Protein AF-A0A9W4UGN8-F1 (afdb_monomer_lite)

Structure (mmCIF, N/CA/C/O backbone):
data_AF-A0A9W4UGN8-F1
#
_entry.id   AF-A0A9W4UGN8-F1
#
loop_
_atom_site.group_PDB
_atom_site.id
_atom_site.type_symbol
_atom_site.label_atom_id
_atom_site.label_alt_id
_atom_site.label_comp_id
_atom_site.label_asym_id
_atom_site.label_entity_id
_atom_site.label_seq_id
_atom_site.pdbx_PDB_ins_code
_atom_site.Cartn_x
_atom_site.Cartn_y
_atom_site.Cartn_z
_atom_site.occupancy
_atom_site.B_iso_or_equiv
_atom_site.auth_seq_id
_atom_site.auth_comp_id
_atom_site.auth_asym_id
_atom_site.auth_atom_id
_atom_site.pdbx_PDB_model_num
ATOM 1 N N . MET A 1 1 ? -60.205 31.790 -4.596 1.00 45.88 1 MET A N 1
ATOM 2 C CA . MET A 1 1 ? -58.879 31.518 -4.004 1.00 45.88 1 MET A CA 1
ATOM 3 C C . MET A 1 1 ? -58.051 30.904 -5.106 1.00 45.88 1 MET A C 1
ATOM 5 O O . MET A 1 1 ? -58.059 29.696 -5.272 1.00 45.88 1 MET A O 1
ATOM 9 N N . GLU A 1 2 ? -57.447 31.766 -5.913 1.00 34.50 2 GLU A N 1
ATOM 10 C CA . GLU A 1 2 ? -56.630 31.408 -7.069 1.00 34.50 2 GLU A CA 1
ATOM 11 C C . GLU A 1 2 ? -55.414 32.345 -7.077 1.00 34.50 2 GLU A C 1
ATOM 13 O O . GLU A 1 2 ? -55.467 33.449 -6.531 1.00 34.50 2 GLU A O 1
ATOM 18 N N . GLN A 1 3 ? -54.303 31.799 -7.557 1.00 42.41 3 GLN A N 1
ATOM 19 C CA . GLN A 1 3 ? -52.906 32.166 -7.310 1.00 42.41 3 GLN A CA 1
ATOM 20 C C . GLN A 1 3 ? -52.480 33.531 -7.880 1.00 42.41 3 GLN A C 1
ATOM 22 O O . GLN A 1 3 ? -53.076 34.004 -8.844 1.00 42.41 3 GLN A O 1
ATOM 27 N N . PRO A 1 4 ? -51.347 34.088 -7.412 1.00 47.28 4 PRO A N 1
ATOM 28 C CA . PRO A 1 4 ? -50.472 34.886 -8.255 1.00 47.28 4 PRO A CA 1
ATOM 29 C C . PRO A 1 4 ? -49.238 34.079 -8.695 1.00 47.28 4 PRO A C 1
ATOM 31 O O . PRO A 1 4 ? -48.481 33.555 -7.874 1.00 47.28 4 PRO A O 1
ATOM 34 N N . GLU A 1 5 ? -49.060 34.006 -10.013 1.00 39.97 5 GLU A N 1
ATOM 35 C CA . GLU A 1 5 ? -47.890 33.478 -10.715 1.00 39.97 5 GLU A CA 1
ATOM 36 C C . GLU A 1 5 ? -46.662 34.371 -10.483 1.00 39.97 5 GLU A C 1
ATOM 38 O O . GLU A 1 5 ? -46.717 35.595 -10.626 1.00 39.97 5 GLU A O 1
ATOM 43 N N . ALA A 1 6 ? -45.534 33.750 -10.135 1.00 42.81 6 ALA A N 1
ATOM 44 C CA . ALA A 1 6 ? -44.239 34.409 -10.022 1.00 42.81 6 ALA A CA 1
ATOM 45 C C . ALA A 1 6 ? -43.468 34.303 -11.348 1.00 42.81 6 ALA A C 1
ATOM 47 O O . ALA A 1 6 ? -43.321 33.223 -11.920 1.00 42.81 6 ALA A O 1
ATOM 48 N N . GLN A 1 7 ? -42.972 35.449 -11.808 1.00 38.88 7 GLN A N 1
ATOM 49 C CA . GLN A 1 7 ? -42.217 35.652 -13.042 1.00 38.88 7 GLN A CA 1
ATOM 50 C C . GLN A 1 7 ? -40.822 34.998 -12.994 1.00 38.88 7 GLN A C 1
ATOM 52 O O . GLN A 1 7 ? -40.091 35.130 -12.012 1.00 38.88 7 GLN A O 1
ATOM 57 N N . LEU A 1 8 ? -40.437 34.343 -14.094 1.00 41.03 8 LEU A N 1
ATOM 58 C CA . LEU A 1 8 ? -39.072 33.890 -14.391 1.00 41.03 8 LEU A CA 1
ATOM 59 C C . LEU A 1 8 ? -38.248 35.038 -15.006 1.00 41.03 8 LEU A C 1
ATOM 61 O O . LEU A 1 8 ? -38.752 35.698 -15.916 1.00 41.03 8 LEU A O 1
ATOM 65 N N . PRO A 1 9 ? -36.974 35.239 -14.620 1.00 43.56 9 PRO A N 1
ATOM 66 C CA . PRO A 1 9 ? -36.064 36.086 -15.376 1.00 43.56 9 PRO A CA 1
ATOM 67 C C . PRO A 1 9 ? -35.354 35.288 -16.480 1.00 43.56 9 PRO A C 1
ATOM 69 O O . PRO A 1 9 ? -34.662 34.299 -16.232 1.00 43.56 9 PRO A O 1
ATOM 72 N N . THR A 1 10 ? -35.520 35.759 -17.712 1.00 39.31 10 THR A N 1
ATOM 73 C CA . THR A 1 10 ? -34.741 35.401 -18.901 1.00 39.31 10 THR A CA 1
ATOM 74 C C . THR A 1 10 ? -33.331 35.983 -18.801 1.00 39.31 10 THR A C 1
ATOM 76 O O . THR A 1 10 ? -33.179 37.196 -18.666 1.00 39.31 10 THR A O 1
ATOM 79 N N . HIS A 1 11 ? -32.305 35.135 -18.894 1.00 38.84 11 HIS A N 1
ATOM 80 C CA . HIS A 1 11 ? -30.919 35.567 -19.070 1.00 38.84 11 HIS A CA 1
ATOM 81 C C . HIS A 1 11 ? -30.473 35.344 -20.518 1.00 38.84 11 HIS A C 1
ATOM 83 O O . HIS A 1 11 ? -30.402 34.212 -20.997 1.00 38.84 11 HIS A O 1
ATOM 89 N N . ASP A 1 12 ? -30.170 36.459 -21.179 1.00 33.44 12 ASP A N 1
ATOM 90 C CA . ASP A 1 12 ? -29.535 36.562 -22.487 1.00 33.44 12 ASP A CA 1
ATOM 91 C C . ASP A 1 12 ? -28.118 35.965 -22.477 1.00 33.44 12 ASP A C 1
ATOM 93 O O . ASP A 1 12 ? -27.282 36.319 -21.643 1.00 33.44 12 ASP A O 1
ATOM 97 N N . ASN A 1 13 ? -27.827 35.096 -23.447 1.00 36.47 13 ASN A N 1
ATOM 98 C CA . ASN A 1 13 ? -26.468 34.661 -23.767 1.00 36.47 13 ASN A CA 1
ATOM 99 C C . ASN A 1 13 ? -25.896 35.537 -24.897 1.00 36.47 13 ASN A C 1
ATOM 101 O O . ASN A 1 13 ? -26.502 35.590 -25.970 1.00 36.47 13 ASN A O 1
ATOM 105 N N . PRO A 1 14 ? -24.716 36.162 -24.735 1.00 40.62 14 PRO A N 1
ATOM 106 C CA . PRO A 1 14 ? -23.997 36.753 -25.856 1.00 40.62 14 PRO A CA 1
ATOM 107 C C . PRO A 1 14 ? -23.211 35.681 -26.642 1.00 40.62 14 PRO A C 1
ATOM 109 O O . PRO A 1 14 ? -22.754 34.692 -26.059 1.00 40.62 14 PRO A O 1
ATOM 112 N N . PRO A 1 15 ? -22.993 35.867 -27.958 1.00 41.03 15 PRO A N 1
ATOM 113 C CA . PRO A 1 15 ? -22.214 34.938 -28.764 1.00 41.03 15 PRO A CA 1
ATOM 114 C C . PRO A 1 15 ? -20.713 35.171 -28.548 1.00 41.03 15 PRO A C 1
ATOM 116 O O . PRO A 1 15 ? -20.175 36.228 -28.877 1.00 41.03 15 PRO A O 1
ATOM 119 N N . TYR A 1 16 ? -20.010 34.163 -28.027 1.00 33.97 16 TYR A N 1
ATOM 120 C CA . TYR A 1 16 ? -18.549 34.134 -28.046 1.00 33.97 16 TYR A CA 1
ATOM 121 C C . TYR A 1 16 ? -18.062 33.570 -29.383 1.00 33.97 16 TYR A C 1
ATOM 123 O O . TYR A 1 16 ? -17.977 32.360 -29.586 1.00 33.97 16 TYR A O 1
ATOM 131 N N . SER A 1 17 ? -17.691 34.474 -30.284 1.00 42.25 17 SER A N 1
ATOM 132 C CA . SER A 1 17 ? -16.789 34.183 -31.393 1.00 42.25 17 SER A CA 1
ATOM 133 C C . SER A 1 17 ? -15.394 33.882 -30.833 1.00 42.25 17 SER A C 1
ATOM 135 O O . SER A 1 17 ? -14.786 34.736 -30.186 1.00 42.25 17 SER A O 1
ATOM 137 N N . ARG A 1 18 ? -14.856 32.684 -31.088 1.00 36.06 18 ARG A N 1
ATOM 138 C CA . ARG A 1 18 ? -13.419 32.409 -30.951 1.00 36.06 18 ARG A CA 1
ATOM 139 C C . ARG A 1 18 ? -12.867 31.821 -32.237 1.00 36.06 18 ARG A C 1
ATOM 141 O O . ARG A 1 18 ? -13.062 30.653 -32.556 1.00 36.06 18 ARG A O 1
ATOM 148 N N . SER A 1 19 ? -12.138 32.681 -32.930 1.00 33.88 19 SER A N 1
ATOM 149 C CA . SER A 1 19 ? -11.143 32.368 -33.940 1.00 33.88 19 SER A CA 1
ATOM 150 C C . SER A 1 19 ? -10.095 31.423 -33.345 1.00 33.88 19 SER A C 1
ATOM 152 O O . SER A 1 19 ? -9.394 31.785 -32.400 1.00 33.88 19 SER A O 1
ATOM 154 N N . ALA A 1 20 ? -9.990 30.213 -33.886 1.00 36.19 20 ALA A N 1
ATOM 155 C CA . ALA A 1 20 ? -8.872 29.318 -33.627 1.00 36.19 20 ALA A CA 1
ATOM 156 C C . ALA A 1 20 ? -7.739 29.670 -34.602 1.00 36.19 20 ALA A C 1
ATOM 158 O O . ALA A 1 20 ? -7.779 29.296 -35.772 1.00 36.19 20 ALA A O 1
ATOM 159 N N . GLN A 1 21 ? -6.744 30.416 -34.122 1.00 37.38 21 GLN A N 1
ATOM 160 C CA . GLN A 1 21 ? -5.444 30.541 -34.776 1.00 37.38 21 GLN A CA 1
ATOM 161 C C . GLN A 1 21 ? -4.396 29.748 -33.984 1.00 37.38 21 GLN A C 1
ATOM 163 O O . GLN A 1 21 ? -4.195 29.962 -32.794 1.00 37.38 21 GLN A O 1
ATOM 168 N N . GLN A 1 22 ? -3.822 28.790 -34.710 1.00 39.53 22 GLN A N 1
ATOM 169 C CA . GLN A 1 22 ? -2.511 28.138 -34.629 1.00 39.53 22 GLN A CA 1
ATOM 170 C C . GLN A 1 22 ? -1.540 28.466 -33.469 1.00 39.53 22 GLN A C 1
ATOM 172 O O . GLN A 1 22 ? -1.075 29.590 -33.327 1.00 39.53 22 GLN A O 1
ATOM 177 N N . GLU A 1 23 ? -1.117 27.364 -32.825 1.00 46.22 23 GLU A N 1
ATOM 178 C CA . GLU A 1 23 ? 0.210 27.035 -32.253 1.00 46.22 23 GLU A CA 1
ATOM 179 C C . GLU A 1 23 ? 0.741 27.747 -30.981 1.00 46.22 23 GLU A C 1
ATOM 181 O O . GLU A 1 23 ? 0.544 28.940 -30.771 1.00 46.22 23 GLU A O 1
ATOM 186 N N . PRO A 1 24 ? 1.432 26.986 -30.093 1.00 45.03 24 PRO A N 1
ATOM 187 C CA . PRO A 1 24 ? 2.880 26.797 -30.263 1.00 45.03 24 PRO A CA 1
ATOM 188 C C . PRO A 1 24 ? 3.361 25.341 -30.076 1.00 45.03 24 PRO A C 1
ATOM 190 O O . PRO A 1 24 ? 3.450 24.833 -28.956 1.00 45.03 24 PRO A O 1
ATOM 193 N N . SER A 1 25 ? 3.794 24.710 -31.175 1.00 53.66 25 SER A N 1
ATOM 194 C CA . SER A 1 25 ? 4.497 23.410 -31.213 1.00 53.66 25 SER A CA 1
ATOM 195 C C . SER A 1 25 ? 5.842 23.417 -30.448 1.00 53.66 25 SER A C 1
ATOM 197 O O . SER A 1 25 ? 6.269 22.416 -29.864 1.00 53.66 25 SER A O 1
ATOM 199 N N . PHE A 1 26 ? 6.483 24.584 -30.323 1.00 46.16 26 PHE A N 1
ATOM 200 C CA . PHE A 1 26 ? 7.804 24.727 -29.692 1.00 46.16 26 PHE A CA 1
ATOM 201 C C . PHE A 1 26 ? 7.823 24.523 -28.168 1.00 46.16 26 PHE A C 1
ATOM 203 O O . PHE A 1 26 ? 8.815 24.035 -27.620 1.00 46.16 26 PHE A O 1
ATOM 210 N N . ALA A 1 27 ? 6.739 24.862 -27.464 1.00 50.00 27 ALA A N 1
ATOM 211 C CA . ALA A 1 27 ? 6.673 24.687 -26.011 1.00 50.00 27 ALA A CA 1
ATOM 212 C C . ALA A 1 27 ? 6.558 23.205 -25.615 1.00 50.00 27 ALA A C 1
ATOM 214 O O . ALA A 1 27 ? 7.037 22.811 -24.552 1.00 50.00 27 ALA A O 1
ATOM 215 N N . VAL A 1 28 ? 5.963 22.383 -26.483 1.00 49.75 28 VAL A N 1
ATOM 216 C CA . VAL A 1 28 ? 5.828 20.936 -26.278 1.00 49.75 28 VAL A CA 1
ATOM 217 C C . VAL A 1 28 ? 7.164 20.238 -26.546 1.00 49.75 28 VAL A C 1
ATOM 219 O O . VAL A 1 28 ? 7.625 19.471 -25.704 1.00 49.75 28 VAL A O 1
ATOM 222 N N . GLN A 1 29 ? 7.858 20.574 -27.640 1.00 47.97 29 GLN A N 1
ATOM 223 C CA . GLN A 1 29 ? 9.160 19.973 -27.972 1.00 47.97 29 GLN A CA 1
ATOM 224 C C . GLN A 1 29 ? 10.265 20.308 -26.957 1.00 47.97 29 GLN A C 1
ATOM 226 O O . GLN A 1 29 ? 11.019 19.426 -26.551 1.00 47.97 29 GLN A O 1
ATOM 231 N N . SER A 1 30 ? 10.324 21.556 -26.477 1.00 51.25 30 SER A N 1
ATOM 232 C CA . SER A 1 30 ? 11.289 21.972 -25.445 1.00 51.25 30 SER A CA 1
ATOM 233 C C . SER A 1 30 ? 11.061 21.274 -24.091 1.00 51.25 30 SER A C 1
ATOM 235 O O . SER A 1 30 ? 11.984 21.103 -23.298 1.00 51.25 30 SER A O 1
ATOM 237 N N . ARG A 1 31 ? 9.830 20.823 -23.817 1.00 52.97 31 ARG A N 1
ATOM 238 C CA . ARG A 1 31 ? 9.488 20.103 -22.580 1.00 52.97 31 ARG A CA 1
ATOM 239 C C . ARG A 1 31 ? 9.703 18.595 -22.695 1.00 52.97 31 ARG A C 1
ATOM 241 O O . ARG A 1 31 ? 10.103 17.982 -21.709 1.00 52.97 31 ARG A O 1
ATOM 248 N N . LEU A 1 32 ? 9.505 18.009 -23.877 1.00 46.06 32 LEU A N 1
ATOM 249 C CA . LEU A 1 32 ? 9.815 16.597 -24.131 1.00 46.06 32 LEU A CA 1
ATOM 250 C C . LEU A 1 32 ? 11.318 16.305 -23.971 1.00 46.06 32 LEU A C 1
ATOM 252 O O . LEU A 1 32 ? 11.675 15.325 -23.322 1.00 46.06 32 LEU A O 1
ATOM 256 N N . SER A 1 33 ? 12.199 17.208 -24.415 1.00 51.97 33 SER A N 1
ATOM 257 C CA . SER A 1 33 ? 13.652 17.062 -24.220 1.00 51.97 33 SER A CA 1
ATOM 258 C C . SER A 1 33 ? 14.086 17.154 -22.745 1.00 51.97 33 SER A C 1
ATOM 260 O O . SER A 1 33 ? 15.030 16.483 -22.323 1.00 51.97 33 SER A O 1
ATOM 262 N N . GLN A 1 34 ? 13.368 17.919 -21.913 1.00 55.16 34 GLN A N 1
ATOM 263 C CA . GLN A 1 34 ? 13.588 17.937 -20.459 1.00 55.16 34 GLN A CA 1
ATOM 264 C C . GLN A 1 34 ? 13.154 16.625 -19.787 1.00 55.16 34 GLN A C 1
ATOM 266 O O . GLN A 1 34 ? 13.779 16.200 -18.813 1.00 55.16 34 GLN A O 1
ATOM 271 N N . ILE A 1 35 ? 12.106 15.970 -20.298 1.00 50.41 35 ILE A N 1
ATOM 272 C CA . ILE A 1 35 ? 11.642 14.665 -19.805 1.00 50.41 35 ILE A CA 1
ATOM 273 C C . ILE A 1 35 ? 12.660 13.573 -20.156 1.00 50.41 35 ILE A C 1
ATOM 275 O O . ILE A 1 35 ? 13.050 12.821 -19.262 1.00 50.41 35 ILE A O 1
ATOM 279 N N . GLU A 1 36 ? 13.175 13.548 -21.388 1.00 51.66 36 GLU A N 1
ATOM 280 C CA . GLU A 1 36 ? 14.238 12.618 -21.806 1.00 51.66 36 GLU A CA 1
ATOM 281 C C . GLU A 1 36 ? 15.516 12.791 -20.970 1.00 51.66 36 GLU A C 1
ATOM 283 O O . GLU A 1 36 ? 16.113 11.813 -20.518 1.00 51.66 36 GLU A O 1
ATOM 288 N N . HIS A 1 37 ? 15.913 14.032 -20.663 1.00 57.59 37 HIS A N 1
ATOM 289 C CA . HIS A 1 37 ? 17.061 14.293 -19.790 1.00 57.59 37 HIS A CA 1
ATOM 290 C C . HIS A 1 37 ? 16.850 13.738 -18.367 1.00 57.59 37 HIS A C 1
ATOM 292 O O . HIS A 1 37 ? 17.773 13.204 -17.750 1.00 57.59 37 HIS A O 1
ATOM 298 N N . LEU A 1 38 ? 15.637 13.826 -17.815 1.00 45.19 38 LEU A N 1
ATOM 299 C CA . LEU A 1 38 ? 15.325 13.270 -16.494 1.00 45.19 38 LEU A CA 1
ATOM 300 C C . LEU A 1 38 ? 15.230 11.740 -16.501 1.00 45.19 38 LEU A C 1
ATOM 302 O O . LEU A 1 38 ? 15.683 11.111 -15.546 1.00 45.19 38 LEU A O 1
ATOM 306 N N . GLN A 1 39 ? 14.708 11.143 -17.574 1.00 48.31 39 GLN A N 1
ATOM 307 C CA . GLN A 1 39 ? 14.716 9.693 -17.775 1.00 48.31 39 GLN A CA 1
ATOM 308 C C . GLN A 1 39 ? 16.151 9.162 -17.874 1.00 48.31 39 GLN A C 1
ATOM 310 O O . GLN A 1 39 ? 16.500 8.214 -17.175 1.00 48.31 39 GLN A O 1
ATOM 315 N N . ASN A 1 40 ? 17.030 9.847 -18.609 1.00 49.00 40 ASN A N 1
ATOM 316 C CA . ASN A 1 40 ? 18.450 9.501 -18.677 1.00 49.00 40 ASN A CA 1
ATOM 317 C C . ASN A 1 40 ? 19.153 9.613 -17.313 1.00 49.00 40 ASN A C 1
ATOM 319 O O . ASN A 1 40 ? 20.005 8.789 -16.997 1.00 49.00 40 ASN A O 1
ATOM 323 N N . ASN A 1 41 ? 18.760 10.556 -16.450 1.00 50.41 41 ASN A N 1
ATOM 324 C CA . ASN A 1 41 ? 19.278 10.644 -15.075 1.00 50.41 41 ASN A CA 1
ATOM 325 C C . ASN A 1 41 ? 18.737 9.556 -14.129 1.00 50.41 41 ASN A C 1
ATOM 327 O O . ASN A 1 41 ? 19.356 9.252 -13.103 1.00 50.41 41 ASN A O 1
ATOM 331 N N . LEU A 1 42 ? 17.577 8.974 -14.438 1.00 43.69 42 LEU A N 1
ATOM 332 C CA . LEU A 1 42 ? 17.057 7.810 -13.721 1.00 43.69 42 LEU A CA 1
ATOM 333 C C . LEU A 1 42 ? 17.767 6.524 -14.170 1.00 43.69 42 LEU A C 1
ATOM 335 O O . LEU A 1 42 ? 18.027 5.673 -13.321 1.00 43.69 42 LEU A O 1
ATOM 339 N N . SER A 1 43 ? 18.142 6.432 -15.449 1.00 40.66 43 SER A N 1
ATOM 340 C CA . SER A 1 43 ? 18.773 5.251 -16.056 1.00 40.66 43 SER A CA 1
ATOM 341 C C . SER A 1 43 ? 20.309 5.210 -15.944 1.00 40.66 43 SER A C 1
ATOM 343 O O . SER A 1 43 ? 20.872 4.124 -15.855 1.00 40.66 43 SER A O 1
ATOM 345 N N . ASN A 1 44 ? 21.011 6.351 -15.884 1.00 39.22 44 ASN A N 1
ATOM 346 C CA . ASN A 1 44 ? 22.487 6.417 -15.932 1.00 39.22 44 ASN A CA 1
ATOM 347 C C . ASN A 1 44 ? 23.198 6.399 -14.565 1.00 39.22 44 ASN A C 1
ATOM 349 O O . ASN A 1 44 ? 24.264 6.993 -14.405 1.00 39.22 44 ASN A O 1
ATOM 353 N N . VAL A 1 45 ? 22.663 5.700 -13.562 1.00 42.06 45 VAL A N 1
ATOM 354 C CA . VAL A 1 45 ? 23.392 5.474 -12.300 1.00 42.06 45 VAL A CA 1
ATOM 355 C C . VAL A 1 45 ? 23.789 4.006 -12.203 1.00 42.06 45 VAL A C 1
ATOM 357 O O . VAL A 1 45 ? 23.119 3.216 -11.545 1.00 42.06 45 VAL A O 1
ATOM 360 N N . THR A 1 46 ? 24.901 3.645 -12.850 1.00 37.81 46 THR A N 1
ATOM 361 C CA . THR A 1 46 ? 25.524 2.321 -12.705 1.00 37.81 46 THR A CA 1
ATOM 362 C C . THR A 1 46 ? 27.025 2.423 -12.435 1.00 37.81 46 THR A C 1
ATOM 364 O O . THR A 1 46 ? 27.757 3.073 -13.173 1.00 37.81 46 THR A O 1
ATOM 367 N N . LEU A 1 47 ? 27.427 1.683 -11.393 1.00 35.53 47 LEU A N 1
ATOM 368 C CA . LEU A 1 47 ? 28.733 1.061 -11.131 1.00 35.53 47 LEU A CA 1
ATOM 369 C C . LEU A 1 47 ? 29.917 1.979 -10.791 1.00 35.53 47 LEU A C 1
ATOM 371 O O . LEU A 1 47 ? 30.823 2.211 -11.585 1.00 35.53 47 LEU A O 1
ATOM 375 N N . GLY A 1 48 ? 29.975 2.372 -9.515 1.00 31.22 48 GLY A N 1
ATOM 376 C CA . GLY A 1 48 ? 31.256 2.601 -8.851 1.00 31.22 48 GLY A CA 1
ATOM 377 C C . GLY A 1 48 ? 31.976 1.266 -8.635 1.00 31.22 48 GLY A C 1
ATOM 378 O O . GLY A 1 48 ? 31.406 0.330 -8.079 1.00 31.22 48 GLY A O 1
ATOM 379 N N . THR A 1 49 ? 33.220 1.183 -9.099 1.00 34.16 49 THR A N 1
ATOM 380 C CA . THR A 1 49 ? 34.155 0.062 -8.914 1.00 34.16 49 THR A CA 1
ATOM 381 C C . THR A 1 49 ? 34.291 -0.367 -7.444 1.00 34.16 49 THR A C 1
ATOM 383 O O . THR A 1 49 ? 34.340 0.507 -6.570 1.00 34.16 49 THR A O 1
ATOM 386 N N . PRO A 1 50 ? 34.429 -1.673 -7.144 1.00 36.47 50 PRO A N 1
ATOM 387 C CA . PRO A 1 50 ? 34.549 -2.152 -5.773 1.00 36.47 50 PRO A CA 1
ATOM 388 C C . PRO A 1 50 ? 35.903 -1.750 -5.173 1.00 36.47 50 PRO A C 1
ATOM 390 O O . PRO A 1 50 ? 36.960 -1.980 -5.762 1.00 36.47 50 PRO A O 1
ATOM 393 N N . ARG A 1 51 ? 35.870 -1.144 -3.981 1.00 35.66 51 ARG A N 1
ATOM 394 C CA . ARG A 1 51 ? 37.049 -0.963 -3.126 1.00 35.66 51 ARG A CA 1
ATOM 395 C C . ARG A 1 51 ? 37.255 -2.211 -2.274 1.00 35.66 51 ARG A C 1
ATOM 397 O O . ARG A 1 51 ? 36.301 -2.783 -1.759 1.00 35.66 51 ARG A O 1
ATOM 404 N N . SER A 1 52 ? 38.522 -2.583 -2.147 1.00 32.56 52 SER A N 1
ATOM 405 C CA . SER A 1 52 ? 39.048 -3.767 -1.480 1.00 32.56 52 SER A CA 1
ATOM 406 C C . SER A 1 52 ? 38.436 -4.026 -0.103 1.00 32.56 52 SER A C 1
ATOM 408 O O . SER A 1 52 ? 38.432 -3.168 0.778 1.00 32.56 52 SER A O 1
ATOM 410 N N . SER A 1 53 ? 37.955 -5.253 0.050 1.00 33.03 53 SER A N 1
ATOM 411 C CA . SER A 1 53 ? 37.352 -5.857 1.229 1.00 33.03 53 SER A CA 1
ATOM 412 C C . SER A 1 53 ? 38.336 -5.989 2.395 1.00 33.03 53 SER A C 1
ATOM 414 O O . SER A 1 53 ? 39.362 -6.657 2.280 1.00 33.03 53 SER A O 1
ATOM 416 N N . THR A 1 54 ? 37.980 -5.416 3.546 1.00 33.31 54 THR A N 1
ATOM 417 C CA . THR A 1 54 ? 38.489 -5.830 4.857 1.00 33.31 54 THR A CA 1
ATOM 418 C C . THR A 1 54 ? 37.484 -6.788 5.489 1.00 33.31 54 THR A C 1
ATOM 420 O O . THR A 1 54 ? 36.310 -6.473 5.673 1.00 33.31 54 THR A O 1
ATOM 423 N N . SER A 1 55 ? 37.947 -8.000 5.779 1.00 31.81 55 SER A N 1
ATOM 424 C CA . SER A 1 55 ? 37.172 -9.075 6.388 1.00 31.81 55 SER A CA 1
ATOM 425 C C . SER A 1 55 ? 36.861 -8.765 7.853 1.00 31.81 55 SER A C 1
ATOM 427 O O . SER A 1 55 ? 37.771 -8.746 8.683 1.00 31.81 55 SER A O 1
ATOM 429 N N . PHE A 1 56 ? 35.584 -8.598 8.188 1.00 32.81 56 PHE A N 1
ATOM 430 C CA . PHE A 1 56 ? 35.106 -8.712 9.564 1.00 32.81 56 PHE A CA 1
ATOM 431 C C . PHE A 1 56 ? 34.378 -10.045 9.719 1.00 32.81 56 PHE A C 1
ATOM 433 O O . PHE A 1 56 ? 33.309 -10.260 9.155 1.00 32.81 56 PHE A O 1
ATOM 440 N N . ALA A 1 57 ? 34.986 -10.958 10.474 1.00 33.62 57 ALA A N 1
ATOM 441 C CA . ALA A 1 57 ? 34.318 -12.157 10.951 1.00 33.62 57 ALA A CA 1
ATOM 442 C C . ALA A 1 57 ? 33.363 -11.757 12.086 1.00 33.62 57 ALA A C 1
ATOM 444 O O . ALA A 1 57 ? 33.810 -11.352 13.158 1.00 33.62 57 ALA A O 1
ATOM 445 N N . ALA A 1 58 ? 32.054 -11.853 11.847 1.00 32.66 58 ALA A N 1
ATOM 446 C CA . ALA A 1 58 ? 31.031 -11.687 12.873 1.00 32.66 58 ALA A CA 1
ATOM 447 C C . ALA A 1 58 ? 30.469 -13.061 13.263 1.00 32.66 58 ALA A C 1
ATOM 449 O O . ALA A 1 58 ? 29.793 -13.737 12.487 1.00 32.66 58 ALA A O 1
ATOM 450 N N . THR A 1 59 ? 30.776 -13.479 14.485 1.00 33.25 59 THR A N 1
ATOM 451 C CA . THR A 1 59 ? 30.288 -14.703 15.120 1.00 33.25 59 THR A CA 1
ATOM 452 C C . THR A 1 59 ? 28.801 -14.547 15.453 1.00 33.25 59 THR A C 1
ATOM 454 O O . THR A 1 59 ? 28.427 -13.736 16.299 1.00 33.25 59 THR A O 1
ATOM 457 N N . SER A 1 60 ? 27.932 -15.320 14.798 1.00 32.53 60 SER A N 1
ATOM 458 C CA . SER A 1 60 ? 26.488 -15.320 15.064 1.00 32.53 60 SER A CA 1
ATOM 459 C C . SER A 1 60 ? 26.157 -16.219 16.259 1.00 32.53 60 SER A C 1
ATOM 461 O O . SER A 1 60 ? 26.158 -17.442 16.147 1.00 32.53 60 SER A O 1
ATOM 463 N N . ASN A 1 61 ? 25.838 -15.612 17.403 1.00 29.72 61 ASN A N 1
ATOM 464 C CA . ASN A 1 61 ? 25.168 -16.279 18.519 1.00 29.72 61 ASN A CA 1
ATOM 465 C C . ASN A 1 61 ? 23.665 -15.962 18.461 1.00 29.72 61 ASN A C 1
ATOM 467 O O . ASN A 1 61 ? 23.203 -14.963 19.010 1.00 29.72 61 ASN A O 1
ATOM 471 N N . ARG A 1 62 ? 22.878 -16.833 17.816 1.00 31.89 62 ARG A N 1
ATOM 472 C CA . ARG A 1 62 ? 21.412 -16.829 17.936 1.00 31.89 62 ARG A CA 1
ATOM 473 C C . ARG A 1 62 ? 21.017 -17.390 19.304 1.00 31.89 62 ARG A C 1
ATOM 475 O O . ARG A 1 62 ? 20.876 -18.598 19.471 1.00 31.89 62 ARG A O 1
ATOM 482 N N . ARG A 1 63 ? 20.799 -16.513 20.288 1.00 29.56 63 ARG A N 1
ATOM 483 C CA . ARG A 1 63 ? 20.022 -16.863 21.487 1.00 29.56 63 ARG A CA 1
ATOM 484 C C . ARG A 1 63 ? 18.536 -16.781 21.156 1.00 29.56 63 ARG A C 1
ATOM 486 O O . ARG A 1 63 ? 17.988 -15.698 20.980 1.00 29.56 63 ARG A O 1
ATOM 493 N N . ALA A 1 64 ? 17.895 -17.945 21.102 1.00 35.44 64 ALA A N 1
ATOM 494 C CA . ALA A 1 64 ? 16.451 -18.074 21.209 1.00 35.44 64 ALA A CA 1
ATOM 495 C C . ALA A 1 64 ? 16.003 -17.480 22.554 1.00 35.44 64 ALA A C 1
ATOM 497 O O . ALA A 1 64 ? 16.340 -18.003 23.615 1.00 35.44 64 ALA A O 1
ATOM 498 N N . SER A 1 65 ? 15.276 -16.365 22.513 1.00 31.75 65 SER A N 1
ATOM 499 C CA . SER A 1 65 ? 14.666 -15.772 23.701 1.00 31.75 65 SER A CA 1
ATOM 500 C C . SER A 1 65 ? 13.235 -16.289 23.825 1.00 31.75 65 SER A C 1
ATOM 502 O O . SER A 1 65 ? 12.275 -15.674 23.369 1.00 31.75 65 SER A O 1
ATOM 504 N N . THR A 1 66 ? 13.098 -17.473 24.419 1.00 34.38 66 THR A N 1
ATOM 505 C CA . THR A 1 66 ? 11.834 -17.976 24.961 1.00 34.38 66 THR A CA 1
ATOM 506 C C . THR A 1 66 ? 11.524 -17.215 26.247 1.00 34.38 66 THR A C 1
ATOM 508 O O . THR A 1 66 ? 11.999 -17.579 27.324 1.00 34.38 66 THR A O 1
ATOM 511 N N . ARG A 1 67 ? 10.727 -16.146 26.164 1.00 35.06 67 ARG A N 1
ATOM 512 C CA . ARG A 1 67 ? 10.115 -15.544 27.355 1.00 35.06 67 ARG A CA 1
ATOM 513 C C . ARG A 1 67 ? 8.814 -16.277 27.676 1.00 35.06 67 ARG A C 1
ATOM 515 O O . ARG A 1 67 ? 7.746 -15.937 27.180 1.00 35.06 67 ARG A O 1
ATOM 522 N N . ASN A 1 68 ? 8.941 -17.289 28.531 1.00 33.62 68 ASN A N 1
ATOM 523 C CA . ASN A 1 68 ? 7.834 -17.834 29.308 1.00 33.62 68 ASN A CA 1
ATOM 524 C C . ASN A 1 68 ? 7.303 -16.743 30.243 1.00 33.62 68 ASN A C 1
ATOM 526 O O . ASN A 1 68 ? 8.028 -16.259 31.111 1.00 33.62 68 ASN A O 1
ATOM 530 N N . SER A 1 69 ? 6.030 -16.388 30.090 1.00 36.88 69 SER A N 1
ATOM 531 C CA . SER A 1 69 ? 5.265 -15.706 31.129 1.00 36.88 69 SER A CA 1
ATOM 532 C C . SER A 1 69 ? 4.114 -16.624 31.519 1.00 36.88 69 SER A C 1
ATOM 534 O O . SER A 1 69 ? 3.135 -16.784 30.792 1.00 36.88 69 SER A O 1
ATOM 536 N N . SER A 1 70 ? 4.303 -17.314 32.639 1.00 39.00 70 SER A N 1
ATOM 537 C CA . SER A 1 70 ? 3.295 -18.153 33.270 1.00 39.00 70 SER A CA 1
ATOM 538 C C . SER A 1 70 ? 2.400 -17.288 34.154 1.00 39.00 70 SER A C 1
ATOM 540 O O . SER A 1 70 ? 2.899 -16.444 34.889 1.00 39.00 70 SER A O 1
ATOM 542 N N . GLN A 1 71 ? 1.105 -17.614 34.135 1.00 38.53 71 GLN A N 1
ATOM 543 C CA . GLN A 1 71 ? 0.012 -17.130 34.992 1.00 38.53 71 GLN A CA 1
ATOM 544 C C . GLN A 1 71 ? -0.693 -15.833 34.568 1.00 38.53 71 GLN A C 1
ATOM 546 O O . GLN A 1 71 ? -0.498 -14.758 35.123 1.00 38.53 71 GLN A O 1
ATOM 551 N N . SER A 1 72 ? -1.689 -15.992 33.694 1.00 34.72 72 SER A N 1
ATOM 552 C CA . SER A 1 72 ? -2.958 -15.286 33.869 1.00 34.72 72 SER A CA 1
ATOM 553 C C . SER A 1 72 ? -4.123 -16.228 33.556 1.00 34.72 72 SER A C 1
ATOM 555 O O . SER A 1 72 ? -3.997 -17.171 32.775 1.00 34.72 72 SER A O 1
ATOM 557 N N . PHE A 1 73 ? -5.223 -16.021 34.275 1.00 35.00 73 PHE A N 1
ATOM 558 C CA . PHE A 1 73 ? -6.471 -16.774 34.227 1.00 35.00 73 PHE A CA 1
ATOM 559 C C . PHE A 1 73 ? -6.857 -17.217 32.808 1.00 35.00 73 PHE A C 1
ATOM 561 O O . PHE A 1 73 ? -6.836 -16.408 31.883 1.00 35.00 73 PHE A O 1
ATOM 568 N N . ARG A 1 74 ? -7.312 -18.473 32.661 1.00 36.72 74 ARG A N 1
ATOM 569 C CA . ARG A 1 74 ? -8.065 -18.975 31.494 1.00 36.72 74 ARG A CA 1
ATOM 570 C C . ARG A 1 74 ? -9.374 -18.177 31.342 1.00 36.72 74 ARG A C 1
ATOM 572 O O . ARG A 1 74 ? -10.464 -18.683 31.581 1.00 36.72 74 ARG A O 1
ATOM 579 N N . ARG A 1 75 ? -9.288 -16.913 30.932 1.00 41.50 75 ARG A N 1
ATOM 580 C CA . ARG A 1 75 ? -10.337 -16.303 30.125 1.00 41.50 75 ARG A CA 1
ATOM 581 C C . ARG A 1 75 ? -10.241 -17.011 28.787 1.00 41.50 75 ARG A C 1
ATOM 583 O O . ARG A 1 75 ? -9.168 -17.036 28.187 1.00 41.50 75 ARG A O 1
ATOM 590 N N . GLN A 1 76 ? -11.327 -17.651 28.364 1.00 39.12 76 GLN A N 1
ATOM 591 C CA . GLN A 1 76 ? -11.478 -18.077 26.978 1.00 39.12 76 GLN A CA 1
ATOM 592 C C . GLN A 1 76 ? -11.070 -16.880 26.124 1.00 39.12 76 GLN A C 1
ATOM 594 O O . GLN A 1 76 ? -11.703 -15.831 26.223 1.00 39.12 76 GLN A O 1
ATOM 599 N N . ASN A 1 77 ? -9.948 -16.980 25.409 1.00 53.03 77 ASN A N 1
ATOM 600 C CA . ASN A 1 77 ? -9.525 -15.908 24.523 1.00 53.03 77 ASN A CA 1
ATOM 601 C C . ASN A 1 77 ? -10.664 -15.766 23.510 1.00 53.03 77 ASN A C 1
ATOM 603 O O . ASN A 1 77 ? -10.895 -16.726 22.768 1.00 53.03 77 ASN A O 1
ATOM 607 N N . PRO A 1 78 ? -11.432 -14.660 23.517 1.00 71.75 78 PRO A N 1
ATOM 608 C CA . PRO A 1 78 ? -12.508 -14.507 22.557 1.00 71.75 78 PRO A CA 1
ATOM 609 C C . PRO A 1 78 ? -11.889 -14.628 21.167 1.00 71.75 78 PRO A C 1
ATOM 611 O O . PRO A 1 78 ? -10.831 -14.040 20.908 1.00 71.75 78 PRO A O 1
ATOM 614 N N . ALA A 1 79 ? -12.511 -15.445 20.313 1.00 87.88 79 ALA A N 1
ATOM 615 C CA . ALA A 1 79 ? -12.056 -15.640 18.945 1.00 87.88 79 ALA A CA 1
ATOM 616 C C . ALA A 1 79 ? -11.821 -14.269 18.296 1.00 87.88 79 ALA A C 1
ATOM 618 O O . ALA A 1 79 ? -12.650 -13.365 18.423 1.00 87.88 79 ALA A O 1
ATOM 619 N N . ILE A 1 80 ? -10.659 -14.095 17.663 1.00 92.25 80 ILE A N 1
ATOM 620 C CA . ILE A 1 80 ? -10.309 -12.835 17.007 1.00 92.25 80 ILE A CA 1
ATOM 621 C C . ILE A 1 80 ? -11.326 -12.616 15.870 1.00 92.25 80 ILE A C 1
ATOM 623 O O . ILE A 1 80 ? -11.440 -13.490 15.009 1.00 92.25 80 ILE A O 1
ATOM 627 N N . PRO A 1 81 ? -12.087 -11.504 15.863 1.00 96.31 81 PRO A N 1
ATOM 628 C CA . PRO A 1 81 ? -13.117 -11.274 14.852 1.00 96.31 81 PRO A CA 1
ATOM 629 C C . PRO A 1 81 ? -12.498 -11.020 13.472 1.00 96.31 81 PRO A C 1
ATOM 631 O O . PRO A 1 81 ? -11.360 -10.561 13.372 1.00 96.31 81 PRO A O 1
ATOM 634 N N . THR A 1 82 ? -13.265 -11.246 12.403 1.00 96.94 82 THR A N 1
ATOM 635 C CA . THR A 1 82 ? -12.882 -10.782 11.057 1.00 96.94 82 THR A CA 1
ATOM 636 C C . THR A 1 82 ? -12.887 -9.256 10.992 1.00 96.94 82 THR A C 1
ATOM 638 O O . THR A 1 82 ? -13.521 -8.599 11.825 1.00 96.94 82 THR A O 1
ATOM 641 N N . GLN A 1 83 ? -12.218 -8.663 10.002 1.00 96.56 83 GLN A N 1
ATOM 642 C CA . GLN A 1 83 ? -12.163 -7.211 9.836 1.00 96.56 83 GLN A CA 1
ATOM 643 C C . GLN A 1 83 ? -13.567 -6.616 9.746 1.00 96.56 83 GLN A C 1
ATOM 645 O O . GLN A 1 83 ? -13.870 -5.644 10.436 1.00 96.56 83 GLN A O 1
ATOM 650 N N . LYS A 1 84 ? -14.447 -7.228 8.949 1.00 95.75 84 LYS A N 1
ATOM 651 C CA . LYS A 1 84 ? -15.832 -6.772 8.792 1.00 95.75 84 LYS A CA 1
ATOM 652 C C . LYS A 1 84 ? -16.592 -6.748 10.120 1.00 95.75 84 LYS A C 1
ATOM 654 O O . LYS A 1 84 ? -17.279 -5.772 10.422 1.00 95.75 84 LYS A O 1
ATOM 659 N N . ILE A 1 85 ? -16.460 -7.802 10.928 1.00 96.00 85 ILE A N 1
ATOM 660 C CA . ILE A 1 85 ? -17.110 -7.888 12.244 1.00 96.00 85 ILE A CA 1
ATOM 661 C C . ILE A 1 85 ? -16.486 -6.877 13.211 1.00 96.00 85 ILE A C 1
ATOM 663 O O . ILE A 1 85 ? -17.202 -6.173 13.922 1.00 96.00 85 ILE A O 1
ATOM 667 N N . PHE A 1 86 ? -15.159 -6.764 13.212 1.00 96.56 86 PHE A N 1
ATOM 668 C CA . PHE A 1 86 ? -14.423 -5.824 14.048 1.00 96.56 86 PHE A CA 1
ATOM 669 C C . PHE A 1 86 ? -14.865 -4.376 13.810 1.00 96.56 86 PHE A C 1
ATOM 671 O O . PHE A 1 86 ? -15.263 -3.694 14.754 1.00 96.56 86 PHE A O 1
ATOM 678 N N . LEU A 1 87 ? -14.867 -3.929 12.550 1.00 94.38 87 LEU A N 1
ATOM 679 C CA . LEU A 1 87 ? -15.233 -2.558 12.189 1.00 94.38 87 LEU A CA 1
ATOM 680 C C . LEU A 1 87 ? -16.694 -2.229 12.528 1.00 94.38 87 LEU A C 1
ATOM 682 O O . LEU A 1 87 ? -16.993 -1.081 12.840 1.00 94.38 87 LEU A O 1
ATOM 686 N N . LYS A 1 88 ? -17.593 -3.222 12.492 1.00 93.50 88 LYS A N 1
ATOM 687 C CA . LYS A 1 88 ? -19.023 -3.037 12.781 1.00 93.50 88 LYS A CA 1
ATOM 688 C C . LYS A 1 88 ? -19.360 -3.088 14.274 1.00 93.50 88 LYS A C 1
ATOM 690 O O . LYS A 1 88 ? -20.254 -2.372 14.714 1.00 93.50 88 LYS A O 1
ATOM 695 N N . SER A 1 89 ? -18.708 -3.965 15.036 1.00 91.69 89 SER A N 1
ATOM 696 C CA . SER A 1 89 ? -19.178 -4.351 16.378 1.00 91.69 89 SER A CA 1
ATOM 697 C C . SER A 1 89 ? -18.176 -4.095 17.502 1.00 91.69 89 SER A C 1
ATOM 699 O O . SER A 1 89 ? -18.581 -4.039 18.661 1.00 91.69 89 SER A O 1
ATOM 701 N N . TYR A 1 90 ? -16.893 -3.913 17.183 1.00 90.94 90 TYR A N 1
ATOM 702 C CA . TYR A 1 90 ? -15.813 -3.780 18.173 1.00 90.94 90 TYR A CA 1
ATOM 703 C C . TYR A 1 90 ? -15.181 -2.384 18.210 1.00 90.94 90 TYR A C 1
ATOM 705 O O . TYR A 1 90 ? -14.215 -2.150 18.944 1.00 90.94 90 TYR A O 1
ATOM 713 N N . LEU A 1 91 ? -15.750 -1.447 17.453 1.00 91.69 91 LEU A N 1
ATOM 714 C CA . LEU A 1 91 ? -15.455 -0.026 17.533 1.00 91.69 91 LEU A CA 1
ATOM 715 C C . LEU A 1 91 ? -16.607 0.682 18.241 1.00 91.69 91 LEU A C 1
ATOM 717 O O . LEU A 1 91 ? -17.768 0.522 17.870 1.00 91.69 91 LEU A O 1
ATOM 721 N N . THR A 1 92 ? -16.298 1.468 19.267 1.00 88.75 92 THR A N 1
ATOM 722 C CA . THR A 1 92 ? -17.267 2.375 19.887 1.00 88.75 92 THR A CA 1
ATOM 723 C C . THR A 1 92 ? -16.994 3.798 19.437 1.00 88.75 92 THR A C 1
ATOM 725 O O . THR A 1 92 ? -15.860 4.280 19.457 1.00 88.75 92 THR A O 1
ATOM 728 N N . HIS A 1 93 ? -18.052 4.498 19.040 1.00 83.62 93 HIS A N 1
ATOM 729 C CA . HIS A 1 93 ? -17.980 5.935 18.835 1.00 83.62 93 HIS A CA 1
ATOM 730 C C . HIS A 1 93 ? -18.153 6.613 20.196 1.00 83.62 93 HIS A C 1
ATOM 732 O O . HIS A 1 93 ? -19.173 6.378 20.853 1.00 83.62 93 HIS A O 1
ATOM 738 N N . PRO A 1 94 ? -17.181 7.418 20.656 1.00 74.50 94 PRO A N 1
ATOM 739 C CA . PRO A 1 94 ? -17.332 8.137 21.905 1.00 74.50 94 PRO A CA 1
ATOM 740 C C . PRO A 1 94 ? -18.579 9.023 21.826 1.00 74.50 94 PRO A C 1
ATOM 742 O O . PRO A 1 94 ? -18.748 9.805 20.887 1.00 74.50 94 PRO A O 1
ATOM 745 N N . LEU A 1 95 ? -19.467 8.878 22.813 1.00 69.50 95 LEU A N 1
ATOM 746 C CA . LEU A 1 95 ? -20.582 9.802 23.011 1.00 69.50 95 LEU A CA 1
ATOM 747 C C . LEU A 1 95 ? -20.016 11.216 23.201 1.00 69.50 95 LEU A C 1
ATOM 749 O O . LEU A 1 95 ? -18.903 11.366 23.703 1.00 69.50 95 LEU A O 1
ATOM 753 N N . ALA A 1 96 ? -20.780 12.258 22.862 1.00 61.31 96 ALA A N 1
ATOM 754 C CA . ALA A 1 96 ? -20.328 13.650 23.001 1.00 61.31 96 ALA A CA 1
ATOM 755 C C . ALA A 1 96 ? -19.841 14.000 24.427 1.00 61.31 96 ALA A C 1
ATOM 757 O O . ALA A 1 96 ? -19.013 14.884 24.597 1.00 61.31 96 ALA A O 1
ATOM 758 N N . THR A 1 97 ? -20.313 13.272 25.443 1.00 55.09 97 THR A N 1
ATOM 759 C CA . THR A 1 97 ? -19.933 13.413 26.858 1.00 55.09 97 THR A CA 1
ATOM 760 C C . THR A 1 97 ? -18.742 12.546 27.288 1.00 55.09 97 THR A C 1
ATOM 762 O O . THR A 1 97 ? -18.240 12.703 28.397 1.00 55.09 97 THR A O 1
ATOM 765 N N . LYS A 1 98 ? -18.285 11.622 26.434 1.00 64.38 98 LYS A N 1
ATOM 766 C CA . LYS A 1 98 ? -17.144 10.713 26.645 1.00 64.38 98 LYS A CA 1
ATOM 767 C C . LYS A 1 98 ? -16.122 10.855 25.515 1.00 64.38 98 LYS A C 1
ATOM 769 O O . LYS A 1 98 ? -15.554 9.865 25.056 1.00 64.38 98 LYS A O 1
ATOM 774 N N . THR A 1 99 ? -15.922 12.072 25.017 1.00 64.94 99 THR A N 1
ATOM 775 C CA . THR A 1 99 ? -14.848 12.339 24.060 1.00 64.94 99 THR A CA 1
ATOM 776 C C . THR A 1 99 ? -13.500 12.026 24.708 1.00 64.94 99 THR A C 1
ATOM 778 O O . THR A 1 99 ? -13.335 12.296 25.902 1.00 64.94 99 THR A O 1
ATOM 781 N N . PRO A 1 100 ? -12.529 11.475 23.957 1.00 67.75 100 PRO A N 1
ATOM 782 C CA . PRO A 1 100 ? -11.167 11.358 24.462 1.00 67.75 100 PRO A CA 1
ATOM 783 C C . PRO A 1 100 ? -10.700 12.729 24.986 1.00 67.75 100 PRO A C 1
ATOM 785 O O . PRO A 1 100 ? -11.076 13.749 24.398 1.00 67.75 100 PRO A O 1
ATOM 788 N N . PRO A 1 101 ? -9.925 12.774 26.089 1.00 72.94 101 PRO A N 1
ATOM 789 C CA . PRO A 1 101 ? -9.392 14.020 26.626 1.00 72.94 101 PRO A CA 1
ATOM 790 C C . PRO A 1 101 ? -8.802 14.895 25.517 1.00 72.94 101 PRO A C 1
ATOM 792 O O . PRO A 1 101 ? -8.131 14.385 24.621 1.00 72.94 101 PRO A O 1
ATOM 795 N N . SER A 1 102 ? -9.023 16.210 25.578 1.00 69.00 102 SER A N 1
ATOM 796 C CA . SER A 1 102 ? -8.544 17.158 24.558 1.00 69.00 102 SER A CA 1
ATOM 797 C C . SER A 1 102 ? -7.019 17.160 24.400 1.00 69.00 102 SER A C 1
ATOM 799 O O . SER A 1 102 ? -6.503 17.560 23.360 1.00 69.00 102 SER A O 1
ATOM 801 N N . THR A 1 103 ? -6.300 16.676 25.411 1.00 74.62 103 THR A N 1
ATOM 802 C CA . THR A 1 103 ? -4.848 16.483 25.407 1.00 74.62 103 THR A CA 1
ATOM 803 C C . THR A 1 103 ? -4.395 15.252 24.621 1.00 74.62 103 THR A C 1
ATOM 805 O O . THR A 1 103 ? -3.209 15.135 24.316 1.00 74.62 103 THR A O 1
ATOM 808 N N . LEU A 1 104 ? -5.301 14.329 24.277 1.00 84.25 104 LEU A N 1
ATOM 809 C CA . LEU A 1 104 ? -4.970 13.146 23.493 1.00 84.25 104 LEU A CA 1
ATOM 810 C C . LEU A 1 104 ? -4.985 13.445 21.992 1.00 84.25 104 LEU A C 1
ATOM 812 O O . LEU A 1 104 ? -5.886 14.088 21.448 1.00 84.25 104 LEU A O 1
ATOM 816 N N . ALA A 1 105 ? -3.994 12.880 21.311 1.00 89.19 105 ALA A N 1
ATOM 817 C CA . ALA A 1 105 ? -3.868 12.903 19.866 1.00 89.19 105 ALA A CA 1
ATOM 818 C C . ALA A 1 105 ? -3.925 11.487 19.299 1.00 89.19 105 ALA A C 1
ATOM 820 O O . ALA A 1 105 ? -3.517 10.521 19.947 1.00 89.19 105 ALA A O 1
ATOM 821 N N . CYS A 1 106 ? -4.394 11.367 18.060 1.00 90.56 106 CYS A N 1
ATOM 822 C CA . CYS A 1 106 ? -4.412 10.088 17.370 1.00 90.56 106 CYS A CA 1
ATOM 823 C C . CYS A 1 106 ? -2.987 9.517 17.252 1.00 90.56 106 CYS A C 1
ATOM 825 O O . CYS A 1 106 ? -2.100 10.212 16.748 1.00 90.56 106 CYS A O 1
ATOM 827 N N . PRO A 1 107 ? -2.742 8.250 17.643 1.00 89.19 107 PRO A N 1
ATOM 828 C CA . PRO A 1 107 ? -1.402 7.657 17.600 1.00 89.19 107 PRO A CA 1
ATOM 829 C C . PRO A 1 107 ? -0.840 7.565 16.174 1.00 89.19 107 PRO A C 1
ATOM 831 O O . PRO A 1 107 ? 0.375 7.533 15.988 1.00 89.19 107 PRO A O 1
ATOM 834 N N . PHE A 1 108 ? -1.712 7.571 15.161 1.00 87.88 108 PHE A N 1
ATOM 835 C CA . PHE A 1 108 ? -1.341 7.462 13.755 1.00 87.88 108 PHE A CA 1
ATOM 836 C C . PHE A 1 108 ? -1.096 8.832 13.096 1.00 87.88 108 PHE A C 1
ATOM 838 O O . PHE A 1 108 ? 0.024 9.102 12.663 1.00 87.88 108 PHE A O 1
ATOM 845 N N . CYS A 1 109 ? -2.081 9.739 13.063 1.00 88.88 109 CYS A N 1
ATOM 846 C CA . CYS A 1 109 ? -1.915 11.043 12.398 1.00 88.88 109 CYS A CA 1
ATOM 847 C C . CYS A 1 109 ? -1.436 12.180 13.312 1.00 88.88 109 CYS A C 1
ATOM 849 O O . CYS A 1 109 ? -1.112 13.249 12.809 1.00 88.88 109 CYS A O 1
ATOM 851 N N . ARG A 1 110 ? -1.396 11.977 14.638 1.00 87.62 110 ARG A N 1
ATOM 852 C CA . ARG A 1 110 ? -1.034 12.981 15.665 1.00 87.62 110 ARG A CA 1
ATOM 853 C C . ARG A 1 110 ? -1.924 14.222 15.710 1.00 87.62 110 ARG A C 1
ATOM 855 O O . ARG A 1 110 ? -1.682 15.106 16.526 1.00 87.62 110 ARG A O 1
ATOM 862 N N . ALA A 1 111 ? -2.983 14.267 14.908 1.00 88.25 111 ALA A N 1
ATOM 863 C CA . ALA A 1 111 ? -4.010 15.276 15.062 1.00 88.25 111 ALA A CA 1
ATOM 864 C C . ALA A 1 111 ? -4.760 15.037 16.387 1.00 88.25 111 ALA A C 1
ATOM 866 O O . ALA A 1 111 ? -5.092 13.883 16.702 1.00 88.25 111 ALA A O 1
ATOM 867 N N . PRO A 1 112 ? -5.026 16.098 17.162 1.00 87.56 112 PRO A N 1
ATOM 868 C CA . PRO A 1 112 ? -5.903 16.019 18.317 1.00 87.56 112 PRO A CA 1
ATOM 869 C C . PRO A 1 112 ? -7.298 15.519 17.942 1.00 87.56 112 PRO A C 1
ATOM 871 O O . PRO A 1 112 ? -7.846 15.915 16.914 1.00 87.56 112 PRO A O 1
ATOM 874 N N . PHE A 1 113 ? -7.907 14.702 18.802 1.00 85.31 113 PHE A N 1
ATOM 875 C CA . PHE A 1 113 ? -9.235 14.129 18.533 1.00 85.31 113 PHE A CA 1
ATOM 876 C C . PHE A 1 113 ? -10.377 15.157 18.533 1.00 85.31 113 PHE A C 1
ATOM 878 O O . PHE A 1 113 ? -11.460 14.875 18.023 1.00 85.31 113 PHE A O 1
ATOM 885 N N . TYR A 1 114 ? -10.159 16.339 19.117 1.00 77.25 114 TYR A N 1
ATOM 886 C CA . TYR A 1 114 ? -11.159 17.409 19.150 1.00 77.25 114 TYR A CA 1
ATOM 887 C C . TYR A 1 114 ? -11.258 18.181 17.826 1.00 77.25 114 TYR A C 1
ATOM 889 O O . TYR A 1 114 ? -12.245 18.885 17.610 1.00 77.25 114 TYR A O 1
ATOM 897 N N . LEU A 1 115 ? -10.272 18.053 16.927 1.00 73.88 115 LEU A N 1
ATOM 898 C CA . LEU A 1 115 ? -10.359 18.601 15.575 1.00 73.88 115 LEU A CA 1
ATOM 899 C C . LEU A 1 115 ? -11.304 17.710 14.763 1.00 73.88 115 LEU A C 1
ATOM 901 O O . LEU A 1 115 ? -10.899 16.771 14.086 1.00 73.88 115 LEU A O 1
ATOM 905 N N . ARG A 1 116 ? -12.607 17.964 14.910 1.00 60.47 116 ARG A N 1
ATOM 906 C CA . ARG A 1 116 ? -13.667 17.145 14.322 1.00 60.47 116 ARG A CA 1
ATOM 907 C C . ARG A 1 116 ? -13.882 17.510 12.853 1.00 60.47 116 ARG A C 1
ATOM 909 O O . ARG A 1 116 ? -14.751 18.310 12.520 1.00 60.47 116 ARG A O 1
ATOM 916 N N . ASN A 1 117 ? -13.127 16.891 11.954 1.00 63.16 117 ASN A N 1
ATOM 917 C CA . ASN A 1 117 ? -13.480 16.820 10.534 1.00 63.16 117 ASN A CA 1
ATOM 918 C C . ASN A 1 117 ? -14.524 15.700 10.358 1.00 63.16 117 ASN A C 1
ATOM 920 O O . ASN A 1 117 ? -14.423 14.675 11.031 1.00 63.16 117 ASN A O 1
ATOM 924 N N . LYS A 1 118 ? -15.491 15.836 9.435 1.00 59.91 118 LYS A N 1
ATOM 925 C CA . LYS A 1 118 ? -16.484 14.769 9.147 1.00 59.91 118 LYS A CA 1
ATOM 926 C C . LYS A 1 118 ? -15.835 13.413 8.812 1.00 59.91 118 LYS A C 1
ATOM 928 O O . LYS A 1 118 ? -16.431 12.381 9.084 1.00 59.91 118 LYS A O 1
ATOM 933 N N . THR A 1 119 ? -14.624 13.439 8.266 1.00 62.41 119 THR A N 1
ATOM 934 C CA . THR A 1 119 ? -13.814 12.277 7.869 1.00 62.41 119 THR A CA 1
ATOM 935 C C . THR A 1 119 ? -12.983 11.690 9.025 1.00 62.41 119 THR A C 1
ATOM 937 O O . THR A 1 119 ? -12.741 10.492 9.093 1.00 62.41 119 THR A O 1
ATOM 940 N N . ASN A 1 120 ? -12.625 12.499 10.029 1.00 69.31 120 ASN A N 1
ATOM 941 C CA . ASN A 1 120 ? -11.756 12.100 11.143 1.00 69.31 120 ASN A CA 1
ATOM 942 C C . ASN A 1 120 ? -12.560 11.711 12.391 1.00 69.31 120 ASN A C 1
ATOM 944 O O . ASN A 1 120 ? -12.339 12.233 13.484 1.00 69.31 120 ASN A O 1
ATOM 948 N N . GLN A 1 121 ? -13.522 10.797 12.256 1.00 85.69 121 GLN A N 1
ATOM 949 C CA . GLN A 1 121 ? -14.285 10.344 13.417 1.00 85.69 121 GLN A CA 1
ATOM 950 C C . GLN A 1 121 ? -13.397 9.507 14.348 1.00 85.69 121 GLN A C 1
ATOM 952 O O . GLN A 1 121 ? -12.875 8.463 13.956 1.00 85.69 121 GLN A O 1
ATOM 957 N N . ALA A 1 122 ? -13.230 9.954 15.595 1.00 89.56 122 ALA A N 1
ATOM 958 C CA . ALA A 1 122 ? -12.572 9.164 16.629 1.00 89.56 122 ALA A CA 1
ATOM 959 C C . ALA A 1 122 ? -13.389 7.898 16.937 1.00 89.56 122 ALA A C 1
ATOM 961 O O . ALA A 1 122 ? -14.615 7.948 17.064 1.00 89.56 122 ALA A O 1
ATOM 962 N N . VAL A 1 123 ? -12.699 6.773 17.084 1.00 92.12 123 VAL A N 1
ATOM 963 C CA . VAL A 1 123 ? -13.239 5.487 17.527 1.00 92.12 123 VAL A CA 1
ATOM 964 C C . VAL A 1 123 ? -12.382 4.950 18.662 1.00 92.12 123 VAL A C 1
ATOM 966 O O . VAL A 1 123 ? -11.168 5.165 18.696 1.00 92.12 123 VAL A O 1
ATOM 969 N N . GLN A 1 124 ? -13.012 4.250 19.595 1.00 93.38 124 GLN A N 1
ATOM 970 C CA . GLN A 1 124 ? -12.330 3.494 20.632 1.00 93.38 124 GLN A CA 1
ATOM 971 C C . GLN A 1 124 ? -12.356 2.009 20.267 1.00 93.38 124 GLN A C 1
ATOM 973 O O . GLN A 1 124 ? -13.399 1.444 19.938 1.00 93.38 124 GLN A O 1
ATOM 978 N N . ILE A 1 125 ? -11.190 1.372 20.326 1.00 94.38 125 ILE A N 1
ATOM 979 C CA . ILE A 1 125 ? -11.035 -0.065 20.106 1.00 94.38 125 ILE A CA 1
ATOM 980 C C . ILE A 1 125 ? -11.426 -0.770 21.405 1.00 94.38 125 ILE A C 1
ATOM 982 O O . ILE A 1 125 ? -10.690 -0.684 22.385 1.00 94.38 125 ILE A O 1
ATOM 986 N N . GLN A 1 126 ? -12.548 -1.494 21.430 1.00 92.25 126 GLN A N 1
ATOM 987 C CA . GLN A 1 126 ? -13.077 -2.087 22.671 1.00 92.25 126 GLN A CA 1
ATOM 988 C C . GLN A 1 126 ? -12.075 -3.010 23.384 1.00 92.25 126 GLN A C 1
ATOM 990 O O . GLN A 1 126 ? -12.026 -3.045 24.610 1.00 92.25 126 GLN A O 1
ATOM 995 N N . ARG A 1 127 ? -11.248 -3.735 22.619 1.00 90.44 127 ARG A N 1
ATOM 996 C CA . ARG A 1 127 ? -10.299 -4.726 23.149 1.00 90.44 127 ARG A CA 1
ATOM 997 C C . ARG A 1 127 ? -9.215 -4.120 24.047 1.00 90.44 127 ARG A C 1
ATOM 999 O O . ARG A 1 127 ? -8.913 -4.693 25.085 1.00 90.44 127 ARG A O 1
ATOM 1006 N N . CYS A 1 128 ? -8.631 -2.991 23.646 1.00 92.94 128 CYS A N 1
ATOM 1007 C CA . CYS A 1 128 ? -7.516 -2.345 24.353 1.00 92.94 128 CYS A CA 1
ATOM 1008 C C . CYS A 1 128 ? -7.851 -0.931 24.852 1.00 92.94 128 CYS A C 1
ATOM 1010 O O . CYS A 1 128 ? -7.005 -0.259 25.427 1.00 92.94 128 CYS A O 1
ATOM 1012 N N . SER A 1 129 ? -9.086 -0.468 24.639 1.00 92.50 129 SER A N 1
ATOM 1013 C CA . SER A 1 129 ? -9.594 0.857 25.022 1.00 92.50 129 SER A CA 1
ATOM 1014 C C . SER A 1 129 ? -8.841 2.058 24.429 1.00 92.50 129 SER A C 1
ATOM 1016 O O . SER A 1 129 ? -9.131 3.195 24.808 1.00 92.50 129 SER A O 1
ATOM 1018 N N . HIS A 1 130 ? -7.926 1.839 23.480 1.00 92.62 130 HIS A N 1
ATOM 1019 C CA . HIS A 1 130 ? -7.203 2.899 22.780 1.00 92.62 130 HIS A CA 1
ATOM 1020 C C . HIS A 1 130 ? -8.088 3.635 21.775 1.00 92.62 130 HIS A C 1
ATOM 1022 O O . HIS A 1 130 ? -8.981 3.048 21.159 1.00 92.62 130 HIS A O 1
ATOM 1028 N N . TYR A 1 131 ? -7.795 4.921 21.589 1.00 92.81 131 TYR A N 1
ATOM 1029 C CA . TYR A 1 131 ? -8.494 5.793 20.652 1.00 92.81 131 TYR A CA 1
ATOM 1030 C C . TYR A 1 131 ? -7.680 5.985 19.375 1.00 92.81 131 TYR A C 1
ATOM 1032 O O . TYR A 1 131 ? -6.456 6.113 19.403 1.00 92.81 131 TYR A O 1
ATOM 1040 N N . VAL A 1 132 ? -8.366 6.051 18.239 1.00 93.31 132 VAL A N 1
ATOM 1041 C CA . VAL A 1 132 ? -7.777 6.304 16.919 1.00 93.31 132 VAL A CA 1
ATOM 1042 C C . VAL A 1 132 ? -8.838 6.927 16.008 1.00 93.31 132 VAL A C 1
ATOM 1044 O O . VAL A 1 132 ? -10.027 6.739 16.242 1.00 93.31 132 VAL A O 1
ATOM 1047 N N . HIS A 1 133 ? -8.459 7.700 14.987 1.00 92.56 133 HIS A N 1
ATOM 1048 C CA . HIS A 1 133 ? -9.428 8.070 13.950 1.00 92.56 133 HIS A CA 1
ATOM 1049 C C . HIS A 1 133 ? -9.755 6.843 13.097 1.00 92.56 133 HIS A C 1
ATOM 1051 O O . HIS A 1 133 ? -8.850 6.077 12.772 1.00 92.56 133 HIS A O 1
ATOM 1057 N N . TYR A 1 134 ? -11.019 6.672 12.715 1.00 92.56 134 TYR A N 1
ATOM 1058 C CA . TYR A 1 134 ? -11.459 5.533 11.909 1.00 92.56 134 TYR A CA 1
ATOM 1059 C C . TYR A 1 134 ? -10.622 5.382 10.631 1.00 92.56 134 TYR A C 1
ATOM 1061 O O . TYR A 1 134 ? -10.008 4.340 10.424 1.00 92.56 134 TYR A O 1
ATOM 1069 N N . GLU A 1 135 ? -10.480 6.452 9.842 1.00 92.00 135 GLU A N 1
ATOM 1070 C CA . GLU A 1 135 ? -9.658 6.443 8.622 1.00 92.00 135 GLU A CA 1
ATOM 1071 C C . GLU A 1 135 ? -8.193 6.101 8.909 1.00 92.00 135 GLU A C 1
ATOM 1073 O O . GLU A 1 135 ? -7.586 5.314 8.193 1.00 92.00 135 GLU A O 1
ATOM 1078 N N . CYS A 1 136 ? -7.638 6.611 10.009 1.00 93.38 136 CYS A N 1
ATOM 1079 C CA . CYS A 1 136 ? -6.272 6.296 10.418 1.00 93.38 136 CYS A CA 1
ATOM 1080 C C . CYS A 1 136 ? -6.087 4.825 10.815 1.00 93.38 136 CYS A C 1
ATOM 1082 O O . CYS A 1 136 ? -5.001 4.279 10.642 1.00 93.38 136 CYS A O 1
ATOM 1084 N N . LEU A 1 137 ? -7.118 4.182 11.370 1.00 95.19 137 LEU A N 1
ATOM 1085 C CA . LEU A 1 137 ? -7.091 2.754 11.677 1.00 95.19 137 LEU A CA 1
ATOM 1086 C C . LEU A 1 137 ? -7.103 1.922 10.392 1.00 95.19 137 LEU A C 1
ATOM 1088 O O . LEU A 1 137 ? -6.320 0.982 10.268 1.00 95.19 137 LEU A O 1
ATOM 1092 N N . ILE A 1 138 ? -7.942 2.301 9.426 1.00 95.25 138 ILE A N 1
ATOM 1093 C CA . ILE A 1 138 ? -7.979 1.666 8.105 1.00 95.25 138 ILE A CA 1
ATOM 1094 C C . ILE A 1 138 ? -6.641 1.859 7.384 1.00 95.25 138 ILE A C 1
ATOM 1096 O O . ILE A 1 138 ? -6.040 0.881 6.945 1.00 95.25 138 ILE A O 1
ATOM 1100 N N . ASP A 1 139 ? -6.118 3.084 7.338 1.00 95.06 139 ASP A N 1
ATOM 1101 C CA . ASP A 1 139 ? -4.800 3.383 6.775 1.00 95.06 139 ASP A CA 1
ATOM 1102 C C . ASP A 1 139 ? -3.693 2.577 7.458 1.00 95.06 139 ASP A C 1
ATOM 1104 O O . ASP A 1 139 ? -2.800 2.088 6.779 1.00 95.06 139 ASP A O 1
ATOM 1108 N N . HIS A 1 140 ? -3.748 2.391 8.779 1.00 95.12 140 HIS A N 1
ATOM 1109 C CA . HIS A 1 140 ? -2.777 1.564 9.493 1.00 95.12 140 HIS A CA 1
ATOM 1110 C C . HIS A 1 140 ? -2.837 0.090 9.063 1.00 95.12 140 HIS A C 1
ATOM 1112 O O . HIS A 1 140 ? -1.809 -0.560 8.866 1.00 95.12 140 HIS A O 1
ATOM 1118 N N . PHE A 1 141 ? -4.038 -0.460 8.878 1.00 96.06 141 PHE A N 1
ATOM 1119 C CA . PHE A 1 141 ? -4.193 -1.817 8.359 1.00 96.06 141 PHE A CA 1
ATOM 1120 C C . PHE A 1 141 ? -3.651 -1.940 6.929 1.00 96.06 141 PHE A C 1
ATOM 1122 O O . PHE A 1 141 ? -2.966 -2.912 6.597 1.00 96.06 141 PHE A O 1
ATOM 1129 N N . ARG A 1 142 ? -3.930 -0.950 6.077 1.00 95.62 142 ARG A N 1
ATOM 1130 C CA . ARG A 1 142 ? -3.450 -0.901 4.689 1.00 95.62 142 ARG A CA 1
ATOM 1131 C C . ARG A 1 142 ? -1.940 -0.695 4.606 1.00 95.62 142 ARG A C 1
ATOM 1133 O O . ARG A 1 142 ? -1.290 -1.324 3.779 1.00 95.62 142 ARG A O 1
ATOM 1140 N N . SER A 1 143 ? -1.368 0.119 5.494 1.00 94.38 143 SER A N 1
ATOM 1141 C CA . SER A 1 143 ? 0.067 0.389 5.516 1.00 94.38 143 SER A CA 1
ATOM 1142 C C . SER A 1 143 ? 0.861 -0.859 5.842 1.00 94.38 143 SER A C 1
ATOM 1144 O O . SER A 1 143 ? 1.894 -1.053 5.227 1.00 94.38 143 SER A O 1
ATOM 1146 N N . ARG A 1 144 ? 0.386 -1.718 6.756 1.00 91.62 144 ARG A N 1
ATOM 1147 C CA . ARG A 1 144 ? 1.084 -2.968 7.115 1.00 91.62 144 ARG A CA 1
ATOM 1148 C C . ARG A 1 144 ? 0.866 -4.099 6.125 1.00 91.62 144 ARG A C 1
ATOM 1150 O O . ARG A 1 144 ? 1.678 -5.009 6.045 1.00 91.62 144 ARG A O 1
ATOM 1157 N N . ASP A 1 145 ? -0.248 -4.064 5.407 1.00 90.88 145 ASP A N 1
ATOM 1158 C CA . ASP A 1 145 ? -0.610 -5.064 4.406 1.00 90.88 145 ASP A CA 1
ATOM 1159 C C . ASP A 1 145 ? -0.691 -6.530 4.911 1.00 90.88 145 ASP A C 1
ATOM 1161 O O . ASP A 1 145 ? -0.645 -7.495 4.145 1.00 90.88 145 ASP A O 1
ATOM 1165 N N . SER A 1 146 ? -0.872 -6.702 6.222 1.00 91.56 146 SER A N 1
ATOM 1166 C CA . SER A 1 146 ? -0.885 -8.000 6.907 1.00 91.56 146 SER A CA 1
ATOM 1167 C C . SER A 1 146 ? -2.268 -8.668 6.923 1.00 91.56 146 SER A C 1
ATOM 1169 O O . SER A 1 146 ? -3.301 -7.993 6.842 1.00 91.56 146 SER A O 1
ATOM 1171 N N . SER A 1 147 ? -2.282 -10.000 7.074 1.00 92.75 147 SER A N 1
ATOM 1172 C CA . SER A 1 147 ? -3.480 -10.829 7.297 1.00 92.75 147 SER A CA 1
ATOM 1173 C C . SER A 1 147 ? -4.103 -10.647 8.687 1.00 92.75 147 SER A C 1
ATOM 1175 O O . SER A 1 147 ? -5.161 -11.206 8.974 1.00 92.75 147 SER A O 1
ATOM 1177 N N . VAL A 1 148 ? -3.479 -9.848 9.554 1.00 95.38 148 VAL A N 1
ATOM 1178 C CA . VAL A 1 148 ? -4.035 -9.421 10.839 1.00 95.38 148 VAL A CA 1
ATOM 1179 C C . VAL A 1 148 ? -4.051 -7.899 10.938 1.00 95.38 148 VAL A C 1
ATOM 1181 O O . VAL A 1 148 ? -3.153 -7.212 10.450 1.00 95.38 148 VAL A O 1
ATOM 1184 N N . GLY A 1 149 ? -5.093 -7.359 11.563 1.00 95.69 149 GLY A N 1
ATOM 1185 C CA . GLY A 1 149 ? -5.165 -5.955 11.950 1.00 95.69 149 GLY A CA 1
ATOM 1186 C C . GLY A 1 149 ? -4.614 -5.777 13.358 1.00 95.69 149 GLY A C 1
ATOM 1187 O O . GLY A 1 149 ? -5.011 -6.507 14.269 1.00 95.69 149 GLY A O 1
ATOM 1188 N N . LEU A 1 150 ? -3.721 -4.804 13.542 1.00 95.25 150 LEU A N 1
ATOM 1189 C CA . LEU A 1 150 ? -3.115 -4.485 14.835 1.00 95.25 150 LEU A CA 1
ATOM 1190 C C . LEU A 1 150 ? -3.573 -3.115 15.335 1.00 95.25 150 LEU A C 1
ATOM 1192 O O . LEU A 1 150 ? -3.811 -2.196 14.551 1.00 95.25 150 LEU A O 1
ATOM 1196 N N . CYS A 1 151 ? -3.672 -2.951 16.650 1.00 95.06 151 CYS A N 1
ATOM 1197 C CA . CYS A 1 151 ? -3.871 -1.638 17.243 1.00 95.06 151 CYS A CA 1
ATOM 1198 C C . CYS A 1 151 ? -2.628 -0.759 16.991 1.00 95.06 151 CYS A C 1
ATOM 1200 O O . CYS A 1 151 ? -1.538 -1.141 17.417 1.00 95.06 151 CYS A O 1
ATOM 1202 N N . PRO A 1 152 ? -2.763 0.450 16.412 1.00 92.75 152 PRO A N 1
ATOM 1203 C CA . PRO A 1 152 ? -1.617 1.321 16.135 1.00 92.75 152 PRO A CA 1
ATOM 1204 C C . PRO A 1 152 ? -0.928 1.878 17.391 1.00 92.75 152 PRO A C 1
ATOM 1206 O O . PRO A 1 152 ? 0.115 2.512 17.271 1.00 92.75 152 PRO A O 1
ATOM 1209 N N . GLN A 1 153 ? -1.518 1.701 18.580 1.00 92.25 153 GLN A N 1
ATOM 1210 C CA . GLN A 1 153 ? -0.961 2.187 19.845 1.00 92.25 153 GLN A CA 1
ATOM 1211 C C . GLN A 1 153 ? -0.222 1.100 20.634 1.00 92.25 153 GLN A C 1
ATOM 1213 O O . GLN A 1 153 ? 0.870 1.366 21.122 1.00 92.25 153 GLN A O 1
ATOM 1218 N N . CYS A 1 154 ? -0.796 -0.100 20.777 1.00 92.50 154 CYS A N 1
ATOM 1219 C CA . CYS A 1 154 ? -0.192 -1.186 21.566 1.00 92.50 154 CYS A CA 1
ATOM 1220 C C . CYS A 1 154 ? 0.274 -2.395 20.751 1.00 92.50 154 CYS A C 1
ATOM 1222 O O . CYS A 1 154 ? 0.880 -3.294 21.318 1.00 92.50 154 CYS A O 1
ATOM 1224 N N . GLY A 1 155 ? -0.023 -2.457 19.451 1.00 92.06 155 GLY A N 1
ATOM 1225 C CA . GLY A 1 155 ? 0.322 -3.604 18.609 1.00 92.06 155 GLY A CA 1
ATOM 1226 C C . GLY A 1 155 ? -0.550 -4.846 18.821 1.00 92.06 155 GLY A C 1
ATOM 1227 O O . GLY A 1 155 ? -0.335 -5.841 18.137 1.00 92.06 155 GLY A O 1
ATOM 1228 N N . ASP A 1 156 ? -1.552 -4.805 19.709 1.00 94.50 156 ASP A N 1
ATOM 1229 C CA . ASP A 1 156 ? -2.453 -5.941 19.932 1.00 94.50 156 ASP A CA 1
ATOM 1230 C C . ASP A 1 156 ? -3.205 -6.325 18.657 1.00 94.50 156 ASP A C 1
ATOM 1232 O O . ASP A 1 156 ? -3.721 -5.458 17.948 1.00 94.50 156 ASP A O 1
ATOM 1236 N N . VAL A 1 157 ? -3.352 -7.628 18.410 1.00 95.69 157 VAL A N 1
ATOM 1237 C CA . VAL A 1 157 ? -4.191 -8.135 17.319 1.00 95.69 157 VAL A CA 1
ATOM 1238 C C . VAL A 1 157 ? -5.660 -7.840 17.619 1.00 95.69 157 VAL A C 1
ATOM 1240 O O . VAL A 1 157 ? -6.216 -8.315 18.615 1.00 95.69 157 VAL A O 1
ATOM 1243 N N . VAL A 1 158 ? -6.301 -7.071 16.740 1.00 96.69 158 VAL A N 1
ATOM 1244 C CA . VAL A 1 158 ? -7.702 -6.652 16.883 1.00 96.69 158 VAL A CA 1
ATOM 1245 C C . VAL A 1 158 ? -8.648 -7.383 15.934 1.00 96.69 158 VAL A C 1
ATOM 1247 O O . VAL A 1 158 ? -9.813 -7.567 16.284 1.00 96.69 158 VAL A O 1
ATOM 1250 N N . CYS A 1 159 ? -8.163 -7.839 14.777 1.00 97.31 159 CYS A N 1
ATOM 1251 C CA . CYS A 1 159 ? -8.950 -8.615 13.820 1.00 97.31 159 CYS A CA 1
ATOM 1252 C C . CYS A 1 159 ? -8.081 -9.487 12.901 1.00 97.31 159 CYS A C 1
ATOM 1254 O O . CYS A 1 159 ? -6.883 -9.244 12.741 1.00 97.31 159 CYS A O 1
ATOM 1256 N N . THR A 1 160 ? -8.696 -10.484 12.268 1.00 97.31 160 THR A N 1
ATOM 1257 C CA . THR A 1 160 ? -8.152 -11.176 11.091 1.00 97.31 160 THR A CA 1
ATOM 1258 C C . THR A 1 160 ? -8.630 -10.487 9.814 1.00 97.31 160 THR A C 1
ATOM 1260 O O . THR A 1 160 ? -9.687 -9.857 9.796 1.00 97.31 160 THR A O 1
ATOM 1263 N N . ARG A 1 161 ? -7.834 -10.565 8.748 1.00 96.25 161 ARG A N 1
ATOM 1264 C CA . ARG A 1 161 ? -8.074 -9.886 7.472 1.00 96.25 161 ARG A CA 1
ATOM 1265 C C . ARG A 1 161 ? -7.839 -10.862 6.328 1.00 96.25 161 ARG A C 1
ATOM 1267 O O . ARG A 1 161 ? -6.695 -11.153 5.972 1.00 96.25 161 ARG A O 1
ATOM 1274 N N . SER A 1 162 ? -8.922 -11.372 5.756 1.00 94.50 162 SER A N 1
ATOM 1275 C CA . SER A 1 162 ? -8.848 -12.203 4.550 1.00 94.50 162 SER A CA 1
ATOM 1276 C C . SER A 1 162 ? -8.282 -11.413 3.360 1.00 94.50 162 SER A C 1
ATOM 1278 O O . SER A 1 162 ? -8.248 -10.180 3.368 1.00 94.50 162 SER A O 1
ATOM 1280 N N . LEU A 1 163 ? -7.823 -12.106 2.313 1.00 93.12 163 LEU A N 1
ATOM 1281 C CA . LEU A 1 163 ? -7.428 -11.445 1.065 1.00 93.12 163 LEU A CA 1
ATOM 1282 C C . LEU A 1 163 ? -8.587 -10.618 0.486 1.00 93.12 163 LEU A C 1
ATOM 1284 O O . LEU A 1 163 ? -8.372 -9.455 0.162 1.00 93.12 163 LEU A O 1
ATOM 1288 N N . ALA A 1 164 ? -9.804 -11.169 0.471 1.00 94.62 164 ALA A N 1
ATOM 1289 C CA . ALA A 1 164 ? -11.007 -10.470 0.021 1.00 94.62 164 ALA A CA 1
ATOM 1290 C C . ALA A 1 164 ? -11.244 -9.157 0.788 1.00 94.62 164 ALA A C 1
ATOM 1292 O O . ALA A 1 164 ? -11.348 -8.102 0.174 1.00 94.62 164 ALA A O 1
ATOM 1293 N N . GLU A 1 165 ? -11.213 -9.178 2.126 1.00 95.25 165 GLU A N 1
ATOM 1294 C CA . GLU A 1 165 ? -11.399 -7.957 2.930 1.00 95.25 165 GLU A CA 1
ATOM 1295 C C . GLU A 1 165 ? -10.302 -6.912 2.680 1.00 95.25 165 GLU A C 1
ATOM 1297 O O . GLU A 1 165 ? -10.570 -5.709 2.707 1.00 95.25 165 GLU A O 1
ATOM 1302 N N . ARG A 1 166 ? -9.057 -7.346 2.435 1.00 95.50 166 ARG A N 1
ATOM 1303 C CA . ARG A 1 166 ? -7.954 -6.435 2.093 1.00 95.50 166 ARG A CA 1
ATOM 1304 C C . ARG A 1 166 ? -8.163 -5.790 0.727 1.00 95.50 166 ARG A C 1
ATOM 1306 O O . ARG A 1 166 ? -7.984 -4.580 0.621 1.00 95.50 166 ARG A O 1
ATOM 1313 N N . LEU A 1 167 ? -8.565 -6.574 -0.273 1.00 95.62 167 LEU A N 1
ATOM 1314 C CA . LEU A 1 167 ? -8.880 -6.075 -1.612 1.00 95.62 167 LEU A CA 1
ATOM 1315 C C . LEU A 1 167 ? -10.074 -5.116 -1.575 1.00 95.62 167 LEU A C 1
ATOM 1317 O O . LEU A 1 167 ? -9.990 -4.041 -2.152 1.00 95.62 167 LEU A O 1
ATOM 1321 N N . ASP A 1 168 ? -11.137 -5.430 -0.833 1.00 94.62 168 ASP A N 1
ATOM 1322 C CA . ASP A 1 168 ? -12.286 -4.529 -0.679 1.00 94.62 168 ASP A CA 1
ATOM 1323 C C . ASP A 1 168 ? -11.893 -3.199 -0.036 1.00 94.62 168 ASP A C 1
ATOM 1325 O O . ASP A 1 168 ? -12.256 -2.132 -0.528 1.00 94.62 168 ASP A O 1
ATOM 1329 N N . THR A 1 169 ? -11.086 -3.255 1.026 1.00 94.75 169 THR A N 1
ATOM 1330 C CA . THR A 1 169 ? -10.600 -2.052 1.714 1.00 94.75 169 THR A CA 1
ATOM 1331 C C . THR A 1 169 ? -9.727 -1.191 0.797 1.00 94.75 169 THR A C 1
ATOM 1333 O O . THR A 1 169 ? -9.851 0.032 0.800 1.00 94.75 169 THR A O 1
ATOM 1336 N N . ASP A 1 170 ? -8.835 -1.811 0.018 1.00 95.56 170 ASP A N 1
ATOM 1337 C CA . ASP A 1 170 ? -7.997 -1.096 -0.949 1.00 95.56 170 ASP A CA 1
ATOM 1338 C C . ASP A 1 170 ? -8.844 -0.512 -2.087 1.00 95.56 170 ASP A C 1
ATOM 1340 O O . ASP A 1 170 ? -8.669 0.653 -2.435 1.00 95.56 170 ASP A O 1
ATOM 1344 N N . ARG A 1 171 ? -9.812 -1.269 -2.614 1.00 94.81 171 ARG A N 1
ATOM 1345 C CA . ARG A 1 171 ? -10.722 -0.820 -3.674 1.00 94.81 171 ARG A CA 1
ATOM 1346 C C . ARG A 1 171 ? -11.528 0.401 -3.236 1.00 94.81 171 ARG A C 1
ATOM 1348 O O . ARG A 1 171 ? -11.542 1.399 -3.953 1.00 94.81 171 ARG A O 1
ATOM 1355 N N . GLU A 1 172 ? -12.145 0.359 -2.057 1.00 93.44 172 GLU A N 1
ATOM 1356 C CA . GLU A 1 172 ? -12.896 1.498 -1.513 1.00 93.44 172 GLU A CA 1
ATOM 1357 C C . GLU A 1 172 ? -12.002 2.713 -1.246 1.00 93.44 172 GLU A C 1
ATOM 1359 O O . GLU A 1 172 ? -12.412 3.847 -1.480 1.00 93.44 172 GLU A O 1
ATOM 1364 N N . ALA A 1 173 ? -10.767 2.506 -0.791 1.00 92.31 173 ALA A N 1
ATOM 1365 C CA . ALA A 1 173 ? -9.860 3.613 -0.517 1.00 92.31 173 ALA A CA 1
ATOM 1366 C C . ALA A 1 173 ? -9.296 4.268 -1.792 1.00 92.31 173 ALA A C 1
ATOM 1368 O O . ALA A 1 173 ? -9.103 5.484 -1.820 1.00 92.31 173 ALA A O 1
ATOM 1369 N N . ILE A 1 174 ? -9.046 3.480 -2.842 1.00 92.88 174 ILE A N 1
ATOM 1370 C CA . ILE A 1 174 ? -8.525 3.973 -4.123 1.00 92.88 174 ILE A CA 1
ATOM 1371 C C . ILE A 1 174 ? -9.639 4.643 -4.937 1.00 92.88 174 ILE A C 1
ATOM 1373 O O . ILE A 1 174 ? -9.442 5.742 -5.462 1.00 92.88 174 ILE A O 1
ATOM 1377 N N . PHE A 1 175 ? -10.797 3.988 -5.050 1.00 91.25 175 PHE A N 1
ATOM 1378 C CA . PHE A 1 175 ? -11.856 4.367 -5.993 1.00 91.25 175 PHE A CA 1
ATOM 1379 C C . PHE A 1 175 ? -13.097 4.976 -5.329 1.00 91.25 175 PHE A C 1
ATOM 1381 O O . PHE A 1 175 ? -13.932 5.558 -6.018 1.00 91.25 175 PHE A O 1
ATOM 1388 N N . GLY A 1 176 ? -13.204 4.913 -4.001 1.00 89.31 176 GLY A N 1
ATOM 1389 C CA . GLY A 1 176 ? -14.375 5.362 -3.253 1.00 89.31 176 GLY A CA 1
ATOM 1390 C C . GLY A 1 176 ? -15.466 4.295 -3.128 1.00 89.31 176 GLY A C 1
ATOM 1391 O O . GLY A 1 176 ? -15.321 3.146 -3.550 1.00 89.31 176 GLY A O 1
ATOM 1392 N N . VAL A 1 177 ? -16.585 4.692 -2.518 1.00 84.81 177 VAL A N 1
ATOM 1393 C CA . VAL A 1 177 ? -17.773 3.846 -2.357 1.00 84.81 177 VAL A CA 1
ATOM 1394 C C . VAL A 1 177 ? -18.742 4.124 -3.510 1.00 84.81 177 VAL A C 1
ATOM 1396 O O . VAL A 1 177 ? -19.295 5.219 -3.603 1.00 84.81 177 VAL A O 1
ATOM 1399 N N . GLY A 1 178 ? -18.970 3.122 -4.363 1.00 75.06 178 GLY A N 1
ATOM 1400 C CA . GLY A 1 178 ? -19.907 3.180 -5.491 1.00 75.06 178 GLY A CA 1
ATOM 1401 C C . GLY A 1 178 ? -19.274 3.593 -6.827 1.00 75.06 178 GLY A C 1
ATOM 1402 O O . GLY A 1 178 ? -18.148 4.071 -6.879 1.00 75.06 178 GLY A O 1
ATOM 1403 N N . GLY A 1 179 ? -20.018 3.391 -7.922 1.00 66.19 179 GLY A N 1
ATOM 1404 C CA . GLY A 1 179 ? -19.598 3.802 -9.270 1.00 66.19 179 GLY A CA 1
ATOM 1405 C C . GLY A 1 179 ? -18.638 2.848 -9.991 1.00 66.19 179 GLY A C 1
ATOM 1406 O O . GLY A 1 179 ? -17.899 3.305 -10.860 1.00 66.19 179 GLY A O 1
ATOM 1407 N N . PHE A 1 180 ? -18.646 1.553 -9.655 1.00 81.62 180 PHE A N 1
ATOM 1408 C CA . PHE A 1 180 ? -17.810 0.559 -10.338 1.00 81.62 180 PHE A CA 1
ATOM 1409 C C . PHE A 1 180 ? -18.282 0.340 -11.767 1.00 81.62 180 PHE A C 1
ATOM 1411 O O . PHE A 1 180 ? -19.483 0.196 -12.020 1.00 81.62 180 PHE A O 1
ATOM 1418 N N . LYS A 1 181 ? -17.335 0.299 -12.703 1.00 80.81 181 LYS A N 1
ATOM 1419 C CA . LYS A 1 181 ? -17.648 -0.065 -14.080 1.00 80.81 181 LYS A CA 1
ATOM 1420 C C . LYS A 1 181 ? -17.547 -1.577 -14.206 1.00 80.81 181 LYS A C 1
ATOM 1422 O O . LYS A 1 181 ? -16.447 -2.131 -14.192 1.00 80.81 181 LYS A O 1
ATOM 1427 N N . SER A 1 182 ? -18.703 -2.216 -14.350 1.00 86.19 182 SER A N 1
ATOM 1428 C CA . SER A 1 182 ? -18.782 -3.631 -14.699 1.00 86.19 182 SER A CA 1
ATOM 1429 C C . SER A 1 182 ? -18.028 -3.908 -15.996 1.00 86.19 182 SER A C 1
ATOM 1431 O O . SER A 1 182 ? -18.081 -3.121 -16.944 1.00 86.19 182 SER A O 1
ATOM 1433 N N . LEU A 1 183 ? -17.319 -5.026 -16.005 1.00 86.00 183 LEU A N 1
ATOM 1434 C CA . LEU A 1 183 ? -16.731 -5.607 -17.200 1.00 86.00 183 LEU A CA 1
ATOM 1435 C C . LEU A 1 183 ? -17.799 -6.420 -17.943 1.00 86.00 183 LEU A C 1
ATOM 1437 O O . LEU A 1 183 ? -18.744 -6.915 -17.329 1.00 86.00 183 LEU A O 1
ATOM 1441 N N . ASP A 1 184 ? -17.617 -6.611 -19.251 1.00 85.00 184 ASP A N 1
ATOM 1442 C CA . ASP A 1 184 ? -18.492 -7.476 -20.062 1.00 85.00 184 ASP A CA 1
ATOM 1443 C C . ASP A 1 184 ? -18.322 -8.974 -19.722 1.00 85.00 184 ASP A C 1
ATOM 1445 O O . ASP A 1 184 ? -19.082 -9.823 -20.185 1.00 85.00 184 ASP A O 1
ATOM 1449 N N . GLY A 1 185 ? -17.332 -9.309 -18.889 1.00 87.06 185 GLY A N 1
ATOM 1450 C CA . GLY A 1 185 ? -17.044 -10.654 -18.406 1.00 87.06 185 GLY A CA 1
ATOM 1451 C C . GLY A 1 185 ? -16.292 -10.637 -17.076 1.00 87.06 185 GLY A C 1
ATOM 1452 O O . GLY A 1 185 ? -16.193 -9.608 -16.410 1.00 87.06 185 GLY A O 1
ATOM 1453 N N . VAL A 1 186 ? -15.753 -11.792 -16.690 1.00 89.75 186 VAL A N 1
ATOM 1454 C CA . VAL A 1 186 ? -14.927 -11.941 -15.487 1.00 89.75 186 VAL A CA 1
ATOM 1455 C C . VAL A 1 186 ? -13.467 -12.059 -15.901 1.00 89.75 186 VAL A C 1
ATOM 1457 O O . VAL A 1 186 ? -13.130 -12.861 -16.768 1.00 89.75 186 VAL A O 1
ATOM 1460 N N . VAL A 1 187 ? -12.602 -11.270 -15.270 1.00 90.19 187 VAL A N 1
ATOM 1461 C CA . VAL A 1 187 ? -11.150 -11.369 -15.439 1.00 90.19 187 VAL A CA 1
ATOM 1462 C C . VAL A 1 187 ? -10.583 -12.161 -14.273 1.00 90.19 187 VAL A C 1
ATOM 1464 O O . VAL A 1 187 ? -10.745 -11.781 -13.113 1.00 90.19 187 VAL A O 1
ATOM 1467 N N . GLU A 1 188 ? -9.908 -13.261 -14.582 1.00 93.12 188 GLU A N 1
ATOM 1468 C CA . GLU A 1 188 ? -9.219 -14.076 -13.588 1.00 93.12 188 GLU A CA 1
ATOM 1469 C C . GLU A 1 188 ? -7.802 -13.548 -13.389 1.00 93.12 188 GLU A C 1
ATOM 1471 O O . GLU A 1 188 ? -7.032 -13.415 -14.341 1.00 93.12 188 GLU A O 1
ATOM 1476 N N . VAL A 1 189 ? -7.441 -13.248 -12.143 1.00 93.88 189 VAL A N 1
ATOM 1477 C CA . VAL A 1 189 ? -6.086 -12.811 -11.812 1.00 93.88 189 VAL A CA 1
ATOM 1478 C C . VAL A 1 189 ? -5.522 -13.669 -10.694 1.00 93.88 189 VAL A C 1
ATOM 1480 O O . VAL A 1 189 ? -6.075 -13.740 -9.597 1.00 93.88 189 VAL A O 1
ATOM 1483 N N . PHE A 1 190 ? -4.385 -14.300 -10.972 1.00 93.69 190 PHE A N 1
ATOM 1484 C CA . PHE A 1 190 ? -3.625 -15.059 -9.989 1.00 93.69 190 PHE A CA 1
ATOM 1485 C C . PHE A 1 190 ? -2.766 -14.123 -9.132 1.00 93.69 190 PHE A C 1
ATOM 1487 O O . PHE A 1 190 ? -1.905 -13.403 -9.648 1.00 93.69 190 PHE A O 1
ATOM 1494 N N . ILE A 1 191 ? -2.983 -14.150 -7.817 1.00 92.19 191 ILE A N 1
ATOM 1495 C CA . ILE A 1 191 ? -2.199 -13.400 -6.841 1.00 92.19 191 ILE A CA 1
ATOM 1496 C C . ILE A 1 191 ? -1.192 -14.343 -6.177 1.00 92.19 191 ILE A C 1
ATOM 1498 O O . ILE A 1 191 ? -1.586 -15.199 -5.385 1.00 92.19 191 ILE A O 1
ATOM 1502 N N . PRO A 1 192 ? 0.110 -14.171 -6.438 1.00 90.25 192 PRO A N 1
ATOM 1503 C CA . PRO A 1 192 ? 1.144 -14.983 -5.814 1.00 90.25 192 PRO A CA 1
ATOM 1504 C C . PRO A 1 192 ? 1.342 -14.630 -4.331 1.00 90.25 192 PRO A C 1
ATOM 1506 O O . PRO A 1 192 ? 1.199 -13.479 -3.894 1.00 90.25 192 PRO A O 1
ATOM 1509 N N . HIS A 1 193 ? 1.738 -15.632 -3.552 1.00 84.31 193 HIS A N 1
ATOM 1510 C CA . HIS A 1 193 ? 2.111 -15.531 -2.148 1.00 84.31 193 HIS A CA 1
ATOM 1511 C C . HIS A 1 193 ? 3.389 -16.332 -1.875 1.00 84.31 193 HIS A C 1
ATOM 1513 O O . HIS A 1 193 ? 3.663 -17.368 -2.482 1.00 84.31 193 HIS A O 1
ATOM 1519 N N . THR A 1 194 ? 4.188 -15.857 -0.922 1.00 77.38 194 THR A N 1
ATOM 1520 C CA . THR A 1 194 ? 5.401 -16.561 -0.505 1.00 77.38 194 THR A CA 1
ATOM 1521 C C . THR A 1 194 ? 5.006 -17.732 0.389 1.00 77.38 194 THR A C 1
ATOM 1523 O O . THR A 1 194 ? 4.472 -17.521 1.479 1.00 77.38 194 THR A O 1
ATOM 1526 N N . ALA A 1 195 ? 5.272 -18.969 -0.039 1.00 71.69 195 ALA A N 1
ATOM 1527 C CA . ALA A 1 195 ? 5.133 -20.120 0.848 1.00 71.69 195 ALA A CA 1
ATOM 1528 C C . ALA A 1 195 ? 6.070 -19.969 2.058 1.00 71.69 195 ALA A C 1
ATOM 1530 O O . ALA A 1 195 ? 7.208 -19.520 1.913 1.00 71.69 195 ALA A O 1
ATOM 1531 N N . GLN A 1 196 ? 5.625 -20.406 3.241 1.00 63.06 196 GLN A N 1
ATOM 1532 C CA . GLN A 1 196 ? 6.396 -20.304 4.495 1.00 63.06 196 GLN A CA 1
ATOM 1533 C C . GLN A 1 196 ? 7.795 -20.948 4.417 1.00 63.06 196 GLN A C 1
ATOM 1535 O O . GLN A 1 196 ? 8.677 -20.585 5.188 1.00 63.06 196 GLN A O 1
ATOM 1540 N N . ASN A 1 197 ? 8.010 -21.850 3.455 1.00 65.00 197 ASN A N 1
ATOM 1541 C CA . ASN A 1 197 ? 9.259 -22.588 3.264 1.00 65.00 197 ASN A CA 1
ATOM 1542 C C . ASN A 1 197 ? 10.069 -22.137 2.032 1.00 65.00 197 ASN A C 1
ATOM 1544 O O . ASN A 1 197 ? 10.981 -22.846 1.621 1.00 65.00 197 ASN A O 1
ATOM 1548 N N . GLY A 1 198 ? 9.722 -21.011 1.396 1.00 60.31 198 GLY A N 1
ATOM 1549 C CA . GLY A 1 198 ? 10.488 -20.441 0.275 1.00 60.31 198 GLY A CA 1
ATOM 1550 C C . GLY A 1 198 ? 10.557 -21.293 -1.005 1.00 60.31 198 GLY A C 1
ATOM 1551 O O . GLY A 1 198 ? 11.358 -20.980 -1.877 1.00 60.31 198 GLY A O 1
ATOM 1552 N N . GLY A 1 199 ? 9.759 -22.365 -1.116 1.00 66.69 199 GLY A N 1
ATOM 1553 C CA . GLY A 1 199 ? 9.950 -23.413 -2.131 1.00 66.69 199 GLY A CA 1
ATOM 1554 C C . GLY A 1 199 ? 8.979 -23.453 -3.322 1.00 66.69 199 GLY A C 1
ATOM 1555 O O . GLY A 1 199 ? 9.357 -23.987 -4.354 1.00 66.69 199 GLY A O 1
ATOM 1556 N N . VAL A 1 200 ? 7.757 -22.913 -3.243 1.00 57.28 200 VAL A N 1
ATOM 1557 C CA . VAL A 1 200 ? 6.799 -22.868 -4.376 1.00 57.28 200 VAL A CA 1
ATOM 1558 C C . VAL A 1 200 ? 5.928 -21.618 -4.232 1.00 57.28 200 VAL A C 1
ATOM 1560 O O . VAL A 1 200 ? 5.476 -21.325 -3.125 1.00 57.28 200 VAL A O 1
ATOM 1563 N N . GLU A 1 201 ? 5.687 -20.878 -5.319 1.00 67.00 201 GLU A N 1
ATOM 1564 C CA . GLU A 1 201 ? 4.664 -19.823 -5.332 1.00 67.00 201 GLU A CA 1
ATOM 1565 C C . GLU A 1 201 ? 3.281 -20.477 -5.203 1.00 67.00 201 GLU A C 1
ATOM 1567 O O . GLU A 1 201 ? 2.792 -21.123 -6.126 1.00 67.00 201 GLU A O 1
ATOM 1572 N N . ILE A 1 202 ? 2.663 -20.340 -4.031 1.00 79.19 202 ILE A N 1
ATOM 1573 C CA . ILE A 1 202 ? 1.245 -20.653 -3.826 1.00 79.19 202 ILE A CA 1
ATOM 1574 C C . ILE A 1 202 ? 0.493 -19.344 -4.051 1.00 79.19 202 ILE A C 1
ATOM 1576 O O . ILE A 1 202 ? 1.002 -18.287 -3.689 1.00 79.19 202 ILE A O 1
ATOM 1580 N N . GLY A 1 203 ? -0.698 -19.376 -4.633 1.00 85.44 203 GLY A N 1
ATOM 1581 C CA . GLY A 1 203 ? -1.469 -18.157 -4.836 1.00 85.44 203 GLY A CA 1
ATOM 1582 C C . GLY A 1 203 ? -2.963 -18.399 -4.860 1.00 85.44 203 GLY A C 1
ATOM 1583 O O . GLY A 1 203 ? -3.421 -19.531 -5.015 1.00 85.44 203 GLY A O 1
ATOM 1584 N N . ASP A 1 204 ? -3.696 -17.307 -4.707 1.00 91.38 204 ASP A N 1
ATOM 1585 C CA . ASP A 1 2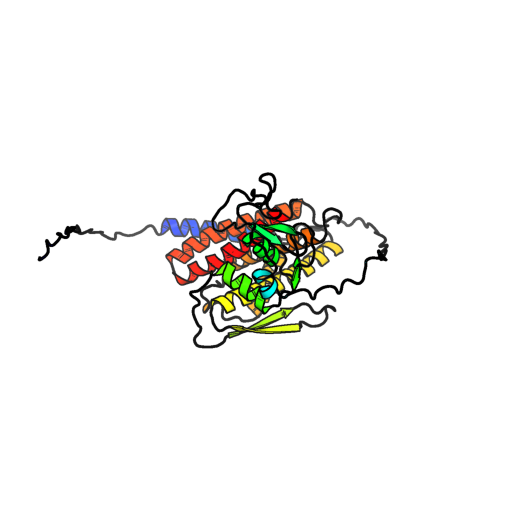04 ? -5.147 -17.276 -4.803 1.00 91.38 204 ASP A CA 1
ATOM 1586 C C . ASP A 1 204 ? -5.544 -16.735 -6.181 1.00 91.38 204 ASP A C 1
ATOM 1588 O O . ASP A 1 204 ? -4.953 -15.772 -6.673 1.00 91.38 204 ASP A O 1
ATOM 1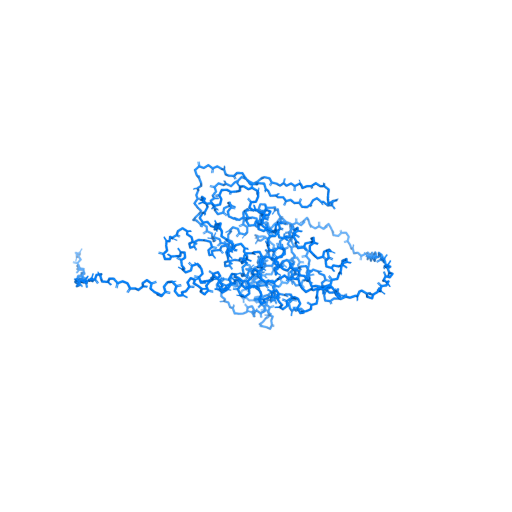592 N N . THR A 1 205 ? -6.559 -17.327 -6.810 1.00 93.62 205 THR A N 1
ATOM 1593 C CA . THR A 1 205 ? -7.148 -16.772 -8.039 1.00 93.62 205 THR A CA 1
ATOM 1594 C C . THR A 1 205 ? -8.357 -15.928 -7.674 1.00 93.62 205 THR A C 1
ATOM 1596 O O . THR A 1 205 ? -9.264 -16.403 -6.989 1.00 93.62 205 THR A O 1
ATOM 1599 N N . ILE A 1 206 ? -8.366 -14.675 -8.123 1.00 94.94 206 ILE A N 1
ATOM 1600 C CA . ILE A 1 206 ? -9.450 -13.728 -7.875 1.00 94.94 206 ILE A CA 1
ATOM 1601 C C . ILE A 1 206 ? -10.208 -13.482 -9.170 1.00 94.94 206 ILE A C 1
ATOM 1603 O O . ILE A 1 206 ? -9.623 -13.147 -10.199 1.00 94.94 206 ILE A O 1
ATOM 1607 N N . LEU A 1 207 ? -11.524 -13.638 -9.085 1.00 94.31 207 LEU A N 1
ATOM 1608 C CA . LEU A 1 207 ? -12.464 -13.349 -10.155 1.00 94.31 207 LEU A CA 1
ATOM 1609 C C . LEU A 1 207 ? -12.901 -11.889 -10.035 1.00 94.31 207 LEU A C 1
ATOM 1611 O O . LEU A 1 207 ? -13.558 -11.520 -9.064 1.00 94.31 207 LEU A O 1
ATOM 1615 N N . CYS A 1 208 ? -12.513 -11.063 -11.001 1.00 93.88 208 CYS A N 1
ATOM 1616 C CA . CYS A 1 208 ? -12.827 -9.638 -11.023 1.00 93.88 208 CYS A CA 1
ATOM 1617 C C . CYS A 1 208 ? -13.970 -9.375 -12.008 1.00 93.88 208 CYS A C 1
ATOM 1619 O O . CYS A 1 208 ? -13.862 -9.725 -13.181 1.00 93.88 208 CYS A O 1
ATOM 1621 N N . ALA A 1 209 ? -15.042 -8.734 -11.548 1.00 92.38 209 ALA A N 1
ATOM 1622 C CA . ALA A 1 209 ? -16.205 -8.367 -12.358 1.00 92.38 209 ALA A CA 1
ATOM 1623 C C . ALA A 1 209 ? -16.235 -6.868 -12.718 1.00 92.38 209 ALA A C 1
ATOM 1625 O O . ALA A 1 209 ? -17.124 -6.407 -13.437 1.00 92.38 209 ALA A O 1
ATOM 1626 N N . SER A 1 210 ? -15.275 -6.091 -12.217 1.00 92.38 210 SER A N 1
ATOM 1627 C CA . SER A 1 210 ? -15.129 -4.659 -12.483 1.00 92.38 210 SER A CA 1
ATOM 1628 C C . SER A 1 210 ? -13.675 -4.266 -12.718 1.00 92.38 210 SER A C 1
ATOM 1630 O O . SER A 1 210 ? -12.742 -4.909 -12.231 1.00 92.38 210 SER A O 1
ATOM 1632 N N . GLU A 1 211 ? -13.466 -3.169 -13.444 1.00 90.31 211 GLU A N 1
ATOM 1633 C CA . GLU A 1 211 ? -12.117 -2.642 -13.671 1.00 90.31 211 GLU A CA 1
ATOM 1634 C C . GLU A 1 211 ? -11.435 -2.193 -12.368 1.00 90.31 211 GLU A C 1
ATOM 1636 O O . GLU A 1 211 ? -10.213 -2.280 -12.250 1.00 90.31 211 GLU A O 1
ATOM 1641 N N . GLU A 1 212 ? -12.200 -1.711 -11.386 1.00 92.81 212 GLU A N 1
ATOM 1642 C CA . GLU A 1 212 ? -11.684 -1.309 -10.078 1.00 92.81 212 GLU A CA 1
ATOM 1643 C C . GLU A 1 212 ? -11.171 -2.512 -9.272 1.00 92.81 212 GLU A C 1
ATOM 1645 O O . GLU A 1 212 ? -10.128 -2.421 -8.623 1.00 92.81 212 GLU A O 1
ATOM 1650 N N . GLU A 1 213 ? -11.852 -3.660 -9.343 1.00 93.81 213 GLU A N 1
ATOM 1651 C CA . GLU A 1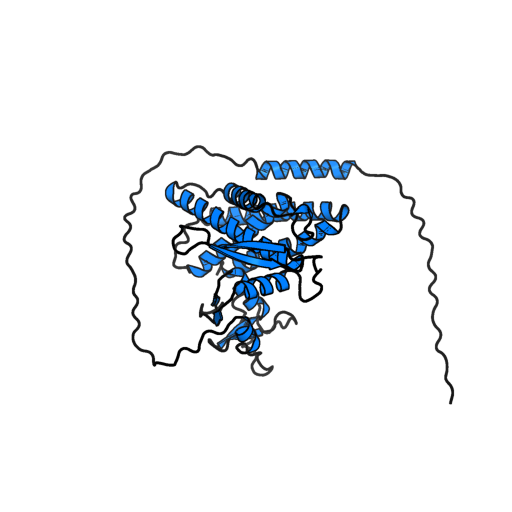 213 ? -11.350 -4.914 -8.767 1.00 93.81 213 GLU A CA 1
ATOM 1652 C C . GLU A 1 213 ? -10.062 -5.358 -9.456 1.00 93.81 213 GLU A C 1
ATOM 1654 O O . GLU A 1 213 ? -9.081 -5.636 -8.764 1.00 93.81 213 GLU A O 1
ATOM 1659 N N . VAL A 1 214 ? -10.026 -5.339 -10.796 1.00 93.75 214 VAL A N 1
ATOM 1660 C CA . VAL A 1 214 ? -8.806 -5.655 -11.554 1.00 93.75 214 VAL A CA 1
ATOM 1661 C C . VAL A 1 214 ? -7.668 -4.724 -11.137 1.00 93.75 214 VAL A C 1
ATOM 1663 O O . VAL A 1 214 ? -6.585 -5.196 -10.808 1.00 93.75 214 VAL A O 1
ATOM 1666 N N . GLY A 1 215 ? -7.903 -3.411 -11.076 1.00 93.19 215 GLY A N 1
ATOM 1667 C CA . GLY A 1 215 ? -6.900 -2.429 -10.665 1.00 93.19 215 GLY A CA 1
ATOM 1668 C C . GLY A 1 215 ? -6.341 -2.710 -9.269 1.00 93.19 215 GLY A C 1
ATOM 1669 O O . GLY A 1 215 ? -5.124 -2.740 -9.083 1.00 93.19 215 GLY A O 1
ATOM 1670 N N . THR A 1 216 ? -7.207 -2.981 -8.291 1.00 94.94 216 THR A N 1
ATOM 1671 C CA . THR A 1 216 ? -6.782 -3.313 -6.924 1.00 94.94 216 THR A CA 1
ATOM 1672 C C . THR A 1 216 ? -6.009 -4.630 -6.855 1.00 94.94 216 THR A C 1
ATOM 1674 O O . THR A 1 216 ? -4.982 -4.717 -6.174 1.00 94.94 216 THR A O 1
ATOM 1677 N N . VAL A 1 217 ? -6.463 -5.656 -7.574 1.00 95.88 217 VAL A N 1
ATOM 1678 C CA . VAL A 1 217 ? -5.794 -6.958 -7.620 1.00 95.88 217 VAL A CA 1
ATOM 1679 C C . VAL A 1 217 ? -4.429 -6.852 -8.305 1.00 95.88 217 VAL A C 1
ATOM 1681 O O . VAL A 1 217 ? -3.440 -7.359 -7.781 1.00 95.88 217 VAL A O 1
ATOM 1684 N N . LEU A 1 218 ? -4.322 -6.119 -9.411 1.00 95.44 218 LEU A N 1
ATOM 1685 C CA . LEU A 1 218 ? -3.042 -5.858 -10.069 1.00 95.44 218 LEU A CA 1
ATOM 1686 C C . LEU A 1 218 ? -2.078 -5.096 -9.160 1.00 95.44 218 LEU A C 1
ATOM 1688 O O . LEU A 1 218 ? -0.899 -5.442 -9.087 1.00 95.44 218 LEU A O 1
ATOM 1692 N N . MET A 1 219 ? -2.565 -4.126 -8.383 1.00 95.31 219 MET A N 1
ATOM 1693 C CA . MET A 1 219 ? -1.731 -3.485 -7.366 1.00 95.31 219 MET A CA 1
ATOM 1694 C C . MET A 1 219 ? -1.231 -4.483 -6.327 1.00 95.31 219 MET A C 1
ATOM 1696 O O . MET A 1 219 ? -0.078 -4.397 -5.918 1.00 95.31 219 MET A O 1
ATOM 1700 N N . ARG A 1 220 ? -2.042 -5.467 -5.930 1.00 95.19 220 ARG A N 1
ATOM 1701 C CA . ARG A 1 220 ? -1.606 -6.530 -5.019 1.00 95.19 220 ARG A CA 1
ATOM 1702 C C . ARG A 1 220 ? -0.492 -7.393 -5.612 1.00 95.19 220 ARG A C 1
ATOM 1704 O O . ARG A 1 220 ? 0.460 -7.712 -4.899 1.00 95.19 220 ARG A O 1
ATOM 1711 N N . VAL A 1 221 ? -0.594 -7.739 -6.892 1.00 95.94 221 VAL A N 1
ATOM 1712 C CA . VAL A 1 221 ? 0.454 -8.475 -7.613 1.00 95.94 221 VAL A CA 1
ATOM 1713 C C . VAL A 1 221 ? 1.740 -7.645 -7.684 1.00 95.94 221 VAL A C 1
ATOM 1715 O O . VAL A 1 221 ? 2.812 -8.154 -7.363 1.00 95.94 221 VAL A O 1
ATOM 1718 N N . LEU A 1 222 ? 1.642 -6.346 -7.993 1.00 96.12 222 LEU A N 1
ATOM 1719 C CA . LEU A 1 222 ? 2.800 -5.449 -8.003 1.00 96.12 222 LEU A CA 1
ATOM 1720 C C . LEU A 1 222 ? 3.468 -5.368 -6.623 1.00 96.12 222 LEU A C 1
ATOM 1722 O O . LEU A 1 222 ? 4.689 -5.468 -6.540 1.00 96.12 222 LEU A O 1
ATOM 1726 N N . LYS A 1 223 ? 2.688 -5.241 -5.537 1.00 95.50 223 LYS A N 1
ATOM 1727 C CA . LYS A 1 223 ? 3.212 -5.262 -4.158 1.00 95.50 223 LYS A CA 1
ATOM 1728 C C . LYS A 1 223 ? 4.042 -6.525 -3.901 1.00 95.50 223 LYS A C 1
ATOM 1730 O O . LYS A 1 223 ? 5.142 -6.429 -3.365 1.00 95.50 223 LYS A O 1
ATOM 1735 N N . PHE A 1 224 ? 3.559 -7.692 -4.336 1.00 94.62 224 PHE A N 1
ATOM 1736 C CA . PHE A 1 224 ? 4.308 -8.947 -4.226 1.00 94.62 224 PHE A CA 1
ATOM 1737 C C . PHE A 1 224 ? 5.625 -8.916 -5.015 1.00 94.62 224 PHE A C 1
ATOM 1739 O O . PHE A 1 224 ? 6.678 -9.227 -4.455 1.00 94.62 224 PHE A O 1
ATOM 1746 N N . ASP A 1 225 ? 5.591 -8.500 -6.285 1.00 95.94 225 ASP A N 1
ATOM 1747 C CA . ASP A 1 225 ? 6.792 -8.439 -7.125 1.00 95.94 225 ASP A CA 1
ATOM 1748 C C . ASP A 1 225 ? 7.820 -7.429 -6.563 1.00 95.94 225 ASP A C 1
ATOM 1750 O O . ASP A 1 225 ? 9.034 -7.670 -6.619 1.00 95.94 225 ASP A O 1
ATOM 1754 N N . VAL A 1 226 ? 7.360 -6.335 -5.940 1.00 96.50 226 VAL A N 1
ATOM 1755 C CA . VAL A 1 226 ? 8.212 -5.391 -5.198 1.00 96.50 226 VAL A CA 1
ATOM 1756 C C . VAL A 1 226 ? 8.820 -6.049 -3.965 1.00 96.50 226 VAL A C 1
ATOM 1758 O O . VAL A 1 226 ? 10.036 -5.974 -3.805 1.00 96.50 226 VAL A O 1
ATOM 1761 N N . SER A 1 227 ? 8.036 -6.733 -3.125 1.00 93.56 227 SER A N 1
ATOM 1762 C CA . SER A 1 227 ? 8.552 -7.432 -1.938 1.00 93.56 227 SER A CA 1
ATOM 1763 C C . SER A 1 227 ? 9.608 -8.481 -2.291 1.00 93.56 227 SER A C 1
ATOM 1765 O O . SER A 1 227 ? 10.647 -8.540 -1.639 1.00 93.56 227 SER A O 1
ATOM 1767 N N . GLN A 1 228 ? 9.400 -9.263 -3.354 1.00 93.06 228 GLN A N 1
ATOM 1768 C CA . GLN A 1 228 ? 10.380 -10.240 -3.844 1.00 93.06 228 GLN A CA 1
ATOM 1769 C C . GLN A 1 228 ? 11.669 -9.570 -4.343 1.00 93.06 228 GLN A C 1
ATOM 1771 O O . GLN A 1 228 ? 12.775 -10.045 -4.088 1.00 93.06 228 GLN A O 1
ATOM 1776 N N . SER A 1 229 ? 11.541 -8.454 -5.067 1.00 95.31 229 SER A N 1
ATOM 1777 C CA . SER A 1 229 ? 12.688 -7.682 -5.570 1.00 95.31 229 SER A CA 1
ATOM 1778 C C . SER A 1 229 ? 13.471 -7.039 -4.432 1.00 95.31 229 SER A C 1
ATOM 1780 O O . SER A 1 229 ? 14.699 -7.076 -4.428 1.00 95.31 229 SER A O 1
ATOM 1782 N N . LEU A 1 230 ? 12.758 -6.501 -3.446 1.00 94.25 230 LEU A N 1
ATOM 1783 C CA . LEU A 1 230 ? 13.333 -5.887 -2.264 1.00 94.25 230 LEU A CA 1
ATOM 1784 C C . LEU A 1 230 ? 14.064 -6.919 -1.402 1.00 94.25 230 LEU A C 1
ATOM 1786 O O . LEU A 1 230 ? 15.209 -6.688 -1.034 1.00 94.25 230 LEU A O 1
ATOM 1790 N N . ALA A 1 231 ? 13.446 -8.070 -1.126 1.00 91.62 231 ALA A N 1
ATOM 1791 C CA . ALA A 1 231 ? 14.056 -9.128 -0.326 1.00 91.62 231 ALA A CA 1
ATOM 1792 C C . ALA A 1 231 ? 15.367 -9.636 -0.948 1.00 91.62 231 ALA A C 1
ATOM 1794 O O . ALA A 1 231 ? 16.380 -9.715 -0.251 1.00 91.62 231 ALA A O 1
ATOM 1795 N N . GLY A 1 232 ? 15.366 -9.911 -2.258 1.00 91.88 232 GLY A N 1
ATOM 1796 C CA . GLY A 1 232 ? 16.565 -10.354 -2.974 1.00 91.88 232 GLY A CA 1
ATOM 1797 C C . GLY A 1 232 ? 17.681 -9.307 -2.954 1.00 91.88 232 GLY A C 1
ATOM 1798 O O . GLY A 1 232 ? 18.835 -9.632 -2.683 1.00 91.88 232 GLY A O 1
ATOM 1799 N N . GLU A 1 233 ? 17.339 -8.035 -3.167 1.00 93.38 233 GLU A N 1
ATOM 1800 C CA . GLU A 1 233 ? 18.316 -6.947 -3.154 1.00 93.38 233 GLU A CA 1
ATOM 1801 C C . GLU A 1 233 ? 18.894 -6.694 -1.754 1.00 93.38 233 GLU A C 1
ATOM 1803 O O . GLU A 1 233 ? 20.103 -6.514 -1.608 1.00 93.38 233 GLU A O 1
ATOM 1808 N N . LEU A 1 234 ? 18.061 -6.722 -0.710 1.00 90.75 234 LEU A N 1
ATOM 1809 C CA . LEU A 1 234 ? 18.528 -6.577 0.669 1.00 90.75 234 LEU A CA 1
ATOM 1810 C C . LEU A 1 234 ? 19.397 -7.761 1.095 1.00 90.75 234 LEU A C 1
ATOM 1812 O O . LEU A 1 234 ? 20.378 -7.572 1.809 1.00 90.75 234 LEU A O 1
ATOM 1816 N N . GLN A 1 235 ? 19.069 -8.980 0.661 1.00 90.50 235 GLN A N 1
ATOM 1817 C CA . GLN A 1 235 ? 19.909 -10.150 0.905 1.00 90.50 235 GLN A CA 1
ATOM 1818 C C . GLN A 1 235 ? 21.283 -9.995 0.247 1.00 90.50 235 GLN A C 1
ATOM 1820 O O . GLN A 1 235 ? 22.294 -10.205 0.912 1.00 90.50 235 GLN A O 1
ATOM 1825 N N . ARG A 1 236 ? 21.316 -9.575 -1.022 1.00 91.94 236 ARG A N 1
ATOM 1826 C CA . ARG A 1 236 ? 22.551 -9.311 -1.767 1.00 91.94 236 ARG A CA 1
ATOM 1827 C C . ARG A 1 236 ? 23.399 -8.230 -1.093 1.00 91.94 236 ARG A C 1
ATOM 1829 O O . ARG A 1 236 ? 24.591 -8.421 -0.876 1.00 91.94 236 ARG A O 1
ATOM 1836 N N . TRP A 1 237 ? 22.771 -7.121 -0.701 1.00 90.00 237 TRP A N 1
ATOM 1837 C CA . TRP A 1 237 ? 23.419 -6.037 0.037 1.00 90.00 237 TRP A CA 1
ATOM 1838 C C . TRP A 1 237 ? 24.017 -6.511 1.371 1.00 90.00 237 TRP A C 1
ATOM 1840 O O . TRP A 1 237 ? 25.147 -6.153 1.691 1.00 90.00 237 TRP A O 1
ATOM 1850 N N . ARG A 1 238 ? 23.318 -7.371 2.125 1.00 88.25 238 ARG A N 1
ATOM 1851 C CA . ARG A 1 238 ? 23.850 -7.959 3.370 1.00 88.25 238 ARG A CA 1
ATOM 1852 C C . ARG A 1 238 ? 25.062 -8.858 3.135 1.00 88.25 238 ARG A C 1
ATOM 1854 O O . ARG A 1 238 ? 25.964 -8.869 3.965 1.00 88.25 238 ARG A O 1
ATOM 1861 N N . SER A 1 239 ? 25.072 -9.638 2.053 1.00 90.94 239 SER A N 1
ATOM 1862 C CA . SER A 1 239 ? 26.161 -10.580 1.769 1.00 90.94 239 SER A CA 1
ATOM 1863 C C . SER A 1 239 ? 27.385 -9.922 1.136 1.00 90.94 239 SER A C 1
ATOM 1865 O O . SER A 1 239 ? 28.508 -10.318 1.428 1.00 90.94 239 SER A O 1
ATOM 1867 N N . GLU A 1 240 ? 27.176 -8.943 0.257 1.00 92.38 240 GLU A N 1
ATOM 1868 C CA . GLU A 1 240 ? 28.236 -8.318 -0.548 1.00 92.38 240 GLU A CA 1
ATOM 1869 C C . GLU A 1 240 ? 28.682 -6.956 0.009 1.00 92.38 240 GLU A C 1
ATOM 1871 O O . GLU A 1 240 ? 29.766 -6.473 -0.320 1.00 92.38 240 GLU A O 1
ATOM 1876 N N . GLY A 1 241 ? 27.865 -6.327 0.858 1.00 85.94 241 GLY A N 1
ATOM 1877 C CA . GLY A 1 241 ? 28.033 -4.943 1.287 1.00 85.94 241 GLY A CA 1
ATOM 1878 C C . GLY A 1 241 ? 27.659 -3.929 0.197 1.00 85.94 241 GLY A C 1
ATOM 1879 O O . GLY A 1 241 ? 27.026 -4.242 -0.812 1.00 85.94 241 GLY A O 1
ATOM 1880 N N . GLY A 1 242 ? 28.060 -2.673 0.402 1.00 86.69 242 GLY A N 1
ATOM 1881 C CA . GLY A 1 242 ? 27.848 -1.586 -0.560 1.00 86.69 242 GLY A CA 1
ATOM 1882 C C . GLY A 1 242 ? 26.526 -0.836 -0.381 1.00 86.69 242 GLY A C 1
ATOM 1883 O O . GLY A 1 242 ? 26.040 -0.673 0.736 1.00 86.69 242 GLY A O 1
ATOM 1884 N N . GLU A 1 243 ? 25.982 -0.320 -1.485 1.00 88.12 243 GLU A N 1
ATOM 1885 C CA . GLU A 1 243 ? 24.741 0.465 -1.512 1.00 88.12 243 GLU A CA 1
ATOM 1886 C C . GLU A 1 243 ? 23.588 -0.357 -2.106 1.00 88.12 243 GLU A C 1
ATOM 1888 O O . GLU A 1 243 ? 23.787 -1.166 -3.017 1.00 88.12 243 GLU A O 1
ATOM 1893 N N . VAL A 1 244 ? 22.367 -0.119 -1.623 1.00 91.00 244 VAL A N 1
ATOM 1894 C CA . VAL A 1 244 ? 21.158 -0.730 -2.190 1.00 91.00 244 VAL A CA 1
ATOM 1895 C C . VAL A 1 244 ? 20.848 -0.109 -3.553 1.00 91.00 244 VAL A C 1
ATOM 1897 O O . VAL A 1 244 ? 20.650 1.104 -3.671 1.00 91.00 244 VAL A O 1
ATOM 1900 N N . SER A 1 245 ? 20.749 -0.939 -4.591 1.00 93.69 245 SER A N 1
ATOM 1901 C CA . SER A 1 245 ? 20.359 -0.511 -5.931 1.00 93.69 245 SER A CA 1
ATOM 1902 C C . SER A 1 245 ? 18.840 -0.436 -6.044 1.00 93.69 245 SER A C 1
ATOM 1904 O O . SER A 1 245 ? 18.155 -1.343 -6.524 1.00 93.69 245 SER A O 1
ATOM 1906 N N . TRP A 1 246 ? 18.294 0.711 -5.641 1.00 94.00 246 TRP A N 1
ATOM 1907 C CA . TRP A 1 246 ? 16.863 0.986 -5.774 1.00 94.00 246 TRP A CA 1
ATOM 1908 C C . TRP A 1 246 ? 16.364 0.862 -7.223 1.00 94.00 246 TRP A C 1
ATOM 1910 O O . TRP A 1 246 ? 15.248 0.407 -7.448 1.00 94.00 246 TRP A O 1
ATOM 1920 N N . GLY A 1 247 ? 17.201 1.209 -8.209 1.00 93.06 247 GLY A N 1
ATOM 1921 C CA . GLY A 1 247 ? 16.879 1.059 -9.632 1.00 93.06 247 GLY A CA 1
ATOM 1922 C C . GLY A 1 247 ? 16.748 -0.402 -10.074 1.00 93.06 247 GLY A C 1
ATOM 1923 O O . GLY A 1 247 ? 15.859 -0.718 -10.868 1.00 93.06 247 GLY A O 1
ATOM 1924 N N . ASN A 1 248 ? 17.564 -1.308 -9.519 1.00 94.62 248 ASN A N 1
ATOM 1925 C CA . ASN A 1 248 ? 17.451 -2.742 -9.794 1.00 94.62 248 ASN A CA 1
ATOM 1926 C C . ASN A 1 248 ? 16.158 -3.318 -9.221 1.00 94.62 248 ASN A C 1
ATOM 1928 O O . ASN A 1 248 ? 15.502 -4.099 -9.909 1.00 94.62 248 ASN A O 1
ATOM 1932 N N . ILE A 1 249 ? 15.770 -2.911 -8.005 1.00 96.00 249 ILE A N 1
ATOM 1933 C CA . ILE A 1 249 ? 14.490 -3.317 -7.404 1.00 96.00 249 ILE A CA 1
ATOM 1934 C C . ILE A 1 249 ? 13.345 -2.878 -8.315 1.00 96.00 249 ILE A C 1
ATOM 1936 O O . ILE A 1 249 ? 12.523 -3.706 -8.699 1.00 96.00 249 ILE A O 1
ATOM 1940 N N . THR A 1 250 ? 13.333 -1.603 -8.714 1.00 96.31 250 THR A N 1
ATOM 1941 C CA . THR A 1 250 ? 12.292 -1.048 -9.582 1.00 96.31 250 THR A CA 1
ATOM 1942 C C . THR A 1 250 ? 12.212 -1.768 -10.924 1.00 96.31 250 THR A C 1
ATOM 1944 O O . THR A 1 250 ? 11.148 -2.252 -11.302 1.00 96.31 250 THR A O 1
ATOM 1947 N N . THR A 1 251 ? 13.342 -1.920 -11.614 1.00 95.88 251 THR A N 1
ATOM 1948 C CA . THR A 1 251 ? 13.397 -2.592 -12.920 1.00 95.88 251 THR A CA 1
ATOM 1949 C C . THR A 1 251 ? 12.958 -4.052 -12.817 1.00 95.88 251 THR A C 1
ATOM 1951 O O . THR A 1 251 ? 12.200 -4.535 -13.657 1.00 95.88 251 THR A O 1
ATOM 1954 N N . SER A 1 252 ? 13.406 -4.762 -11.779 1.00 96.62 252 SER A N 1
ATOM 1955 C CA . SER A 1 252 ? 13.092 -6.181 -11.584 1.00 96.62 252 SER A CA 1
ATOM 1956 C C . SER A 1 252 ? 11.627 -6.400 -11.220 1.00 96.62 252 SER A C 1
ATOM 1958 O O . SER A 1 252 ? 11.011 -7.330 -11.739 1.00 96.62 252 SER A O 1
ATOM 1960 N N . ALA A 1 253 ? 11.056 -5.544 -10.367 1.00 97.25 253 ALA A N 1
ATOM 1961 C CA . ALA A 1 253 ? 9.648 -5.608 -9.988 1.00 97.25 253 ALA A CA 1
ATOM 1962 C C . ALA A 1 253 ? 8.744 -5.329 -11.195 1.00 97.25 253 ALA A C 1
ATOM 1964 O O . ALA A 1 253 ? 7.888 -6.149 -11.514 1.00 97.25 253 ALA A O 1
ATOM 1965 N N . SER A 1 254 ? 8.992 -4.237 -11.926 1.00 96.31 254 SER A N 1
ATOM 1966 C CA . SER A 1 254 ? 8.214 -3.875 -13.117 1.00 96.31 254 SER A CA 1
ATOM 1967 C C . SER A 1 254 ? 8.322 -4.930 -14.221 1.00 96.31 254 SER A C 1
ATOM 1969 O O . SER A 1 254 ? 7.320 -5.283 -14.840 1.00 96.31 254 SER A O 1
ATOM 1971 N N . ARG A 1 255 ? 9.522 -5.485 -14.455 1.00 96.19 255 ARG A N 1
ATOM 1972 C CA . ARG A 1 255 ? 9.727 -6.554 -15.445 1.00 96.19 255 ARG A CA 1
ATOM 1973 C C . ARG A 1 255 ? 8.950 -7.815 -15.079 1.00 96.19 255 ARG A C 1
ATOM 1975 O O . ARG A 1 255 ? 8.279 -8.368 -15.946 1.00 96.19 255 ARG A O 1
ATOM 1982 N N . ARG A 1 256 ? 9.025 -8.255 -13.817 1.00 95.06 256 ARG A N 1
ATOM 1983 C CA . ARG A 1 256 ? 8.254 -9.411 -13.333 1.00 95.06 256 ARG A CA 1
ATOM 1984 C C . ARG A 1 256 ? 6.761 -9.176 -13.492 1.00 95.06 256 ARG A C 1
ATOM 1986 O O . ARG A 1 256 ? 6.100 -9.994 -14.124 1.00 95.06 256 ARG A O 1
ATOM 1993 N N . PHE A 1 257 ? 6.273 -8.024 -13.046 1.00 95.31 257 PHE A N 1
ATOM 1994 C CA . PHE A 1 257 ? 4.867 -7.659 -13.160 1.00 95.31 257 PHE A CA 1
ATOM 1995 C C . PHE A 1 257 ? 4.369 -7.715 -14.612 1.00 95.31 257 PHE A C 1
ATOM 1997 O O . PHE A 1 257 ? 3.380 -8.384 -14.900 1.00 95.31 257 PHE A O 1
ATOM 2004 N N . ARG A 1 258 ? 5.088 -7.086 -15.551 1.00 93.81 258 ARG A N 1
ATOM 2005 C CA . ARG A 1 258 ? 4.716 -7.082 -16.977 1.00 93.81 258 ARG A CA 1
ATOM 2006 C C . ARG A 1 258 ? 4.821 -8.455 -17.637 1.00 93.81 258 ARG A C 1
ATOM 2008 O O . ARG A 1 258 ? 3.991 -8.788 -18.476 1.00 93.81 258 ARG A O 1
ATOM 2015 N N . SER A 1 259 ? 5.799 -9.276 -17.243 1.00 94.38 259 SER A N 1
ATOM 2016 C CA . SER A 1 259 ? 5.966 -10.631 -17.793 1.00 94.38 259 SER A CA 1
ATOM 2017 C C . SER A 1 259 ? 4.796 -11.575 -17.495 1.00 94.38 259 SER A C 1
ATOM 2019 O O . SER A 1 259 ? 4.675 -12.604 -18.152 1.00 94.38 259 SER A O 1
ATOM 2021 N N . ARG A 1 260 ? 3.903 -11.212 -16.562 1.00 91.69 260 ARG A N 1
ATOM 2022 C CA . ARG A 1 260 ? 2.660 -11.950 -16.284 1.00 91.69 260 ARG A CA 1
ATOM 2023 C C . ARG A 1 260 ? 1.612 -11.812 -17.397 1.00 91.69 260 ARG A C 1
ATOM 2025 O O . ARG A 1 260 ? 0.631 -12.544 -17.374 1.00 91.69 260 ARG A O 1
ATOM 2032 N N . GLY A 1 261 ? 1.812 -10.909 -18.363 1.00 89.00 261 GLY A N 1
ATOM 2033 C CA . GLY A 1 261 ? 0.979 -10.823 -19.566 1.00 89.00 261 GLY A CA 1
ATOM 2034 C C . GLY A 1 261 ? -0.415 -10.237 -19.337 1.00 89.00 261 GLY A C 1
ATOM 2035 O O . GLY A 1 261 ? -1.340 -10.562 -20.075 1.00 89.00 261 GLY A O 1
ATOM 2036 N N . PHE A 1 262 ? -0.588 -9.388 -18.319 1.00 88.38 262 PHE A N 1
ATOM 2037 C CA . PHE A 1 262 ? -1.861 -8.703 -18.092 1.00 88.38 262 PHE A CA 1
ATOM 2038 C C . PHE A 1 262 ? -2.211 -7.777 -19.272 1.00 88.38 262 PHE A C 1
ATOM 2040 O O . PHE A 1 262 ? -1.314 -7.111 -19.797 1.00 88.38 262 PHE A O 1
ATOM 2047 N N . PRO A 1 263 ? -3.494 -7.657 -19.661 1.00 84.06 263 PRO A N 1
ATOM 2048 C CA . PRO A 1 263 ? -3.927 -6.802 -20.769 1.00 84.06 263 PRO A CA 1
ATOM 2049 C C . PRO A 1 263 ? -3.966 -5.319 -20.354 1.00 84.06 263 PRO A C 1
ATOM 2051 O O . PRO A 1 263 ? -5.007 -4.671 -20.359 1.00 84.06 263 PRO A O 1
ATOM 2054 N N . LEU A 1 264 ? -2.821 -4.754 -19.956 1.00 83.56 264 LEU A N 1
ATOM 2055 C CA . LEU A 1 264 ? -2.736 -3.414 -19.359 1.00 83.56 264 LEU A CA 1
ATOM 2056 C C . LEU A 1 264 ? -3.257 -2.301 -20.278 1.00 83.56 264 LEU A C 1
ATOM 2058 O O . LEU A 1 264 ? -3.797 -1.314 -19.793 1.00 83.56 264 LEU A O 1
ATOM 2062 N N . LEU A 1 265 ? -3.131 -2.469 -21.597 1.00 80.44 265 LEU A N 1
ATOM 2063 C CA . LEU A 1 265 ? -3.605 -1.498 -22.588 1.00 80.44 265 LEU A CA 1
ATOM 2064 C C . LEU A 1 265 ? -5.134 -1.357 -22.615 1.00 80.44 265 LEU A C 1
ATOM 2066 O O . LEU A 1 265 ? -5.642 -0.330 -23.061 1.00 80.44 265 LEU A O 1
ATOM 2070 N N . GLU A 1 266 ? -5.859 -2.364 -22.129 1.00 81.50 266 GLU A N 1
ATOM 2071 C CA . GLU A 1 266 ? -7.324 -2.373 -22.059 1.00 81.50 266 GLU A CA 1
ATOM 2072 C C . GLU A 1 266 ? -7.839 -1.770 -20.743 1.00 81.50 266 GLU A C 1
ATOM 2074 O O . GLU A 1 266 ? -9.023 -1.453 -20.608 1.00 81.50 266 GLU A O 1
ATOM 2079 N N . LEU A 1 267 ? -6.954 -1.570 -19.761 1.00 81.38 267 LEU A N 1
ATOM 2080 C CA . LEU A 1 267 ? -7.318 -1.111 -18.427 1.00 81.38 267 LEU A CA 1
ATOM 2081 C C . LEU A 1 267 ? -7.198 0.405 -18.303 1.00 81.38 267 LEU A C 1
ATOM 2083 O O . LEU A 1 267 ? -6.160 1.008 -18.559 1.00 81.38 267 LEU A O 1
ATOM 2087 N N . ARG A 1 268 ? -8.258 1.043 -17.801 1.00 83.25 268 ARG A N 1
ATOM 2088 C CA . ARG A 1 268 ? -8.284 2.505 -17.629 1.00 83.25 268 ARG A CA 1
ATOM 2089 C C . ARG A 1 268 ? -7.461 2.988 -16.431 1.00 83.25 268 ARG A C 1
ATOM 2091 O O . ARG A 1 268 ? -7.015 4.131 -16.402 1.00 83.25 268 ARG A O 1
ATOM 2098 N N . PHE A 1 269 ? -7.276 2.141 -15.419 1.00 82.88 269 PHE A N 1
ATOM 2099 C CA . PHE A 1 269 ? -6.634 2.523 -14.156 1.00 82.88 269 PHE A CA 1
ATOM 2100 C C . PHE A 1 269 ? -5.143 2.176 -14.079 1.00 82.88 269 PHE A C 1
ATOM 2102 O O . PHE A 1 269 ? -4.450 2.712 -13.218 1.00 82.88 269 PHE A O 1
ATOM 2109 N N . VAL A 1 270 ? -4.635 1.316 -14.965 1.00 86.00 270 VAL A N 1
ATOM 2110 C CA . VAL A 1 270 ? -3.230 0.888 -14.969 1.00 86.00 270 VAL A CA 1
ATOM 2111 C C . VAL A 1 270 ? -2.603 1.313 -16.287 1.00 86.00 270 VAL A C 1
ATOM 2113 O O . VAL A 1 270 ? -2.992 0.830 -17.341 1.00 86.00 270 VAL A O 1
ATOM 2116 N N . VAL A 1 271 ? -1.648 2.240 -16.229 1.00 86.75 271 VAL A N 1
ATOM 2117 C CA . VAL A 1 271 ? -0.983 2.763 -17.427 1.00 86.75 271 VAL A CA 1
ATOM 2118 C C . VAL A 1 271 ? 0.279 1.948 -17.674 1.00 86.75 271 VAL A C 1
ATOM 2120 O O . VAL A 1 271 ? 1.162 1.924 -16.815 1.00 86.75 271 VAL A O 1
ATOM 2123 N N . ASP A 1 272 ? 0.382 1.300 -18.837 1.00 88.56 272 ASP A N 1
ATOM 2124 C CA . ASP A 1 272 ? 1.612 0.606 -19.228 1.00 88.56 272 ASP A CA 1
ATOM 2125 C C . ASP A 1 272 ? 2.705 1.592 -19.654 1.00 88.56 272 ASP A C 1
ATOM 2127 O O . ASP A 1 272 ? 2.957 1.822 -20.833 1.00 88.56 272 ASP A O 1
ATOM 2131 N N . ASP A 1 273 ? 3.309 2.239 -18.661 1.00 90.38 273 ASP A N 1
ATOM 2132 C CA . ASP A 1 273 ? 4.340 3.253 -18.838 1.00 90.38 273 ASP A CA 1
ATOM 2133 C C . ASP A 1 273 ? 5.365 3.170 -17.699 1.00 90.38 273 ASP A C 1
ATOM 2135 O O . ASP A 1 273 ? 5.017 2.987 -16.528 1.00 90.38 273 ASP A O 1
ATOM 2139 N N . ASP A 1 274 ? 6.650 3.293 -18.031 1.00 93.12 274 ASP A N 1
ATOM 2140 C CA . ASP A 1 274 ? 7.735 3.180 -17.051 1.00 93.12 274 ASP A CA 1
ATOM 2141 C C . ASP A 1 274 ? 7.675 4.254 -15.964 1.00 93.12 274 ASP A C 1
ATOM 2143 O O . ASP A 1 274 ? 7.997 3.972 -14.812 1.00 93.12 274 ASP A O 1
ATOM 2147 N N . ILE A 1 275 ? 7.234 5.474 -16.279 1.00 93.75 275 ILE A N 1
ATOM 2148 C CA . ILE A 1 275 ? 7.089 6.550 -15.292 1.00 93.75 275 ILE A CA 1
ATOM 2149 C C . ILE A 1 275 ? 6.028 6.161 -14.260 1.00 93.75 275 ILE A C 1
ATOM 2151 O O . ILE A 1 275 ? 6.249 6.341 -13.058 1.00 93.75 275 ILE A O 1
ATOM 2155 N N . PHE A 1 276 ? 4.904 5.597 -14.717 1.00 93.56 276 PHE A N 1
ATOM 2156 C CA . PHE A 1 276 ? 3.837 5.122 -13.838 1.00 93.56 276 PHE A CA 1
ATOM 2157 C C . PHE A 1 276 ? 4.347 4.031 -12.893 1.00 93.56 276 PHE A C 1
ATOM 2159 O O . PHE A 1 276 ? 4.263 4.183 -11.671 1.00 93.56 276 PHE A O 1
ATOM 2166 N N . PHE A 1 277 ? 4.946 2.969 -13.436 1.00 95.06 277 PHE A N 1
ATOM 2167 C CA . PHE A 1 277 ? 5.440 1.859 -12.621 1.00 95.06 277 PHE A CA 1
ATOM 2168 C C . PHE A 1 277 ? 6.582 2.264 -11.696 1.00 95.06 277 PHE A C 1
ATOM 2170 O O . PHE A 1 277 ? 6.567 1.886 -10.527 1.00 95.06 277 PHE A O 1
ATOM 2177 N N . ASN A 1 278 ? 7.530 3.082 -12.158 1.00 95.88 278 ASN A N 1
ATOM 2178 C CA . ASN A 1 278 ? 8.611 3.579 -11.310 1.00 95.88 278 ASN A CA 1
ATOM 2179 C C . ASN A 1 278 ? 8.054 4.310 -10.085 1.00 95.88 278 ASN A C 1
ATOM 2181 O O . ASN A 1 278 ? 8.502 4.072 -8.963 1.00 95.88 278 ASN A O 1
ATOM 2185 N N . PHE A 1 279 ? 7.049 5.168 -10.280 1.00 97.06 279 PHE A N 1
ATOM 2186 C CA . PHE A 1 279 ? 6.418 5.888 -9.181 1.00 97.06 279 PHE A CA 1
ATOM 2187 C C . PHE A 1 279 ? 5.702 4.957 -8.192 1.00 97.06 279 PHE A C 1
ATOM 2189 O O . PHE A 1 279 ? 5.879 5.097 -6.976 1.00 97.06 279 PHE A O 1
ATOM 2196 N N . LEU A 1 280 ? 4.937 3.982 -8.695 1.00 97.19 280 LEU A N 1
ATOM 2197 C CA . LEU A 1 280 ? 4.249 3.001 -7.853 1.00 97.19 280 LEU A CA 1
ATOM 2198 C C . LEU A 1 280 ? 5.229 2.130 -7.068 1.00 97.19 280 LEU A C 1
ATOM 2200 O O . LEU A 1 280 ? 5.073 1.973 -5.859 1.00 97.19 280 LEU A O 1
ATOM 2204 N N . VAL A 1 281 ? 6.268 1.618 -7.727 1.00 97.88 281 VAL A N 1
ATOM 2205 C CA . VAL A 1 281 ? 7.273 0.763 -7.094 1.00 97.88 281 VAL A CA 1
ATOM 2206 C C . VAL A 1 281 ? 8.056 1.537 -6.035 1.00 97.88 281 VAL A C 1
ATOM 2208 O O . VAL A 1 281 ? 8.192 1.042 -4.922 1.00 97.88 281 VAL A O 1
ATOM 2211 N N . PHE A 1 282 ? 8.506 2.770 -6.296 1.00 98.00 282 PHE A N 1
ATOM 2212 C CA . PHE A 1 282 ? 9.173 3.568 -5.255 1.00 98.00 282 PHE A CA 1
ATOM 2213 C C . PHE A 1 282 ? 8.266 3.857 -4.055 1.00 98.00 282 PHE A C 1
ATOM 2215 O O . PHE A 1 282 ? 8.734 3.822 -2.914 1.00 98.00 282 PHE A O 1
ATOM 2222 N N . SER A 1 283 ? 6.980 4.131 -4.298 1.00 97.81 283 SER A N 1
ATOM 2223 C CA . SER A 1 283 ? 5.999 4.333 -3.226 1.00 97.81 283 SER A CA 1
ATOM 2224 C C . SER A 1 283 ? 5.871 3.069 -2.376 1.00 97.81 283 SER A C 1
ATOM 2226 O O . SER A 1 283 ? 5.906 3.125 -1.147 1.00 97.81 283 SER A O 1
ATOM 2228 N N . GLU A 1 284 ? 5.802 1.918 -3.035 1.00 97.75 284 GLU A N 1
ATOM 2229 C CA . GLU A 1 284 ? 5.652 0.623 -2.393 1.00 97.75 284 GLU A CA 1
ATOM 2230 C C . GLU A 1 284 ? 6.906 0.176 -1.629 1.00 97.75 284 GLU A C 1
ATOM 2232 O O . GLU A 1 284 ? 6.787 -0.287 -0.498 1.00 97.75 284 GLU A O 1
ATOM 2237 N N . ILE A 1 285 ? 8.110 0.395 -2.172 1.00 96.81 285 ILE A N 1
ATOM 2238 C CA . ILE A 1 285 ? 9.375 0.150 -1.458 1.00 96.81 285 ILE A CA 1
ATOM 2239 C C . ILE A 1 285 ? 9.403 0.969 -0.164 1.00 96.81 285 ILE A C 1
ATOM 2241 O O . ILE A 1 285 ? 9.723 0.444 0.903 1.00 96.81 285 ILE A O 1
ATOM 2245 N N . LEU A 1 286 ? 9.048 2.258 -0.240 1.00 95.75 286 LEU A N 1
ATOM 2246 C CA . LEU A 1 286 ? 9.018 3.125 0.935 1.00 95.75 286 LEU A CA 1
ATOM 2247 C C . LEU A 1 286 ? 7.995 2.620 1.964 1.00 95.75 286 LEU A C 1
ATOM 2249 O O . LEU A 1 286 ? 8.321 2.523 3.147 1.00 95.75 286 LEU A O 1
ATOM 2253 N N . ARG A 1 287 ? 6.778 2.265 1.531 1.00 96.06 287 ARG A N 1
ATOM 2254 C CA . ARG A 1 287 ? 5.755 1.678 2.409 1.00 96.06 287 ARG A CA 1
ATOM 2255 C C . ARG A 1 287 ? 6.275 0.407 3.086 1.00 96.06 287 ARG A C 1
ATOM 2257 O O . ARG A 1 287 ? 6.174 0.303 4.307 1.00 96.06 287 ARG A O 1
ATOM 2264 N N . ALA A 1 288 ? 6.832 -0.533 2.325 1.00 93.88 288 ALA A N 1
ATOM 2265 C CA . ALA A 1 288 ? 7.296 -1.823 2.828 1.00 93.88 288 ALA A CA 1
ATOM 2266 C C . ALA A 1 288 ? 8.398 -1.660 3.887 1.00 93.88 288 ALA A C 1
ATOM 2268 O O . ALA A 1 288 ? 8.228 -2.114 5.016 1.00 93.88 288 ALA A O 1
ATOM 2269 N N . LEU A 1 289 ? 9.462 -0.910 3.579 1.00 92.38 289 LEU A N 1
ATOM 2270 C CA . LEU A 1 289 ? 10.593 -0.716 4.496 1.00 92.38 289 LEU A CA 1
ATOM 2271 C C . LEU A 1 289 ? 10.189 -0.029 5.802 1.00 92.38 289 LEU A C 1
ATOM 2273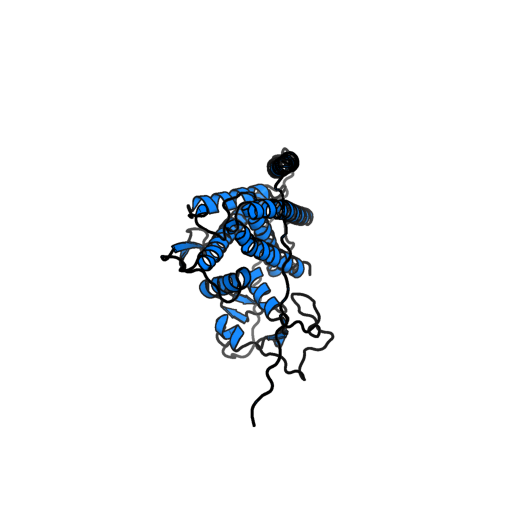 O O . LEU A 1 289 ? 10.637 -0.411 6.880 1.00 92.38 289 LEU A O 1
ATOM 2277 N N . TYR A 1 290 ? 9.341 1.000 5.728 1.00 91.31 290 TYR A N 1
ATOM 2278 C CA . TYR A 1 290 ? 8.896 1.693 6.936 1.00 91.31 290 TYR A CA 1
ATOM 2279 C C . TYR A 1 290 ? 7.855 0.899 7.726 1.00 91.31 290 TYR A C 1
ATOM 2281 O O . TYR A 1 290 ? 7.765 1.082 8.939 1.00 91.31 290 TYR A O 1
ATOM 2289 N N . SER A 1 291 ? 7.115 0.002 7.072 1.00 90.06 291 SER A N 1
ATOM 2290 C CA . SER A 1 291 ? 6.255 -0.954 7.769 1.00 90.06 291 SER A CA 1
ATOM 2291 C C . SER A 1 291 ? 7.097 -1.951 8.549 1.00 90.06 291 SER A C 1
ATOM 2293 O O . SER A 1 291 ? 6.906 -2.048 9.754 1.00 90.06 291 SER A O 1
ATOM 2295 N N . GLU A 1 292 ? 8.074 -2.594 7.902 1.00 87.38 292 GLU A N 1
ATOM 2296 C CA . GLU A 1 292 ? 9.007 -3.534 8.541 1.00 87.38 292 GLU A CA 1
ATOM 2297 C C . GLU A 1 292 ? 9.739 -2.894 9.723 1.00 87.38 292 GLU A C 1
ATOM 2299 O O . GLU A 1 292 ? 9.763 -3.453 10.819 1.00 87.38 292 GLU A O 1
ATOM 2304 N N . ARG A 1 293 ? 10.246 -1.668 9.548 1.00 85.88 293 ARG A N 1
ATOM 2305 C CA . ARG A 1 293 ? 10.864 -0.902 10.637 1.00 85.88 293 ARG A CA 1
ATOM 2306 C C . ARG A 1 293 ? 9.910 -0.686 11.816 1.00 85.88 293 ARG A C 1
ATOM 2308 O O . ARG A 1 293 ? 10.327 -0.802 12.965 1.00 85.88 293 ARG A O 1
ATOM 2315 N N . ALA A 1 294 ? 8.644 -0.361 11.551 1.00 83.69 294 ALA A N 1
ATOM 2316 C CA . ALA A 1 294 ? 7.649 -0.186 12.606 1.00 83.69 294 ALA A CA 1
ATOM 2317 C C . ALA A 1 294 ? 7.310 -1.505 13.325 1.00 83.69 294 ALA A C 1
ATOM 2319 O O . ALA A 1 294 ? 6.882 -1.468 14.477 1.00 83.69 294 ALA A O 1
ATOM 2320 N N . GLU A 1 295 ? 7.484 -2.663 12.676 1.00 82.25 295 GLU A N 1
ATOM 2321 C CA . GLU A 1 295 ? 7.308 -3.974 13.317 1.00 82.25 295 GLU A CA 1
ATOM 2322 C C . GLU A 1 295 ? 8.526 -4.380 14.151 1.00 82.25 295 GLU A C 1
ATOM 2324 O O . GLU A 1 295 ? 8.363 -4.951 15.226 1.00 82.25 295 GLU A O 1
ATOM 2329 N N . ALA A 1 296 ? 9.731 -4.065 13.672 1.00 81.44 296 ALA A N 1
ATOM 2330 C CA . ALA A 1 296 ? 10.981 -4.392 14.349 1.00 81.44 296 ALA A CA 1
ATOM 2331 C C . ALA A 1 296 ? 11.183 -3.589 15.652 1.00 81.44 296 ALA A C 1
ATOM 2333 O O . ALA A 1 296 ? 11.827 -4.069 16.581 1.00 81.44 296 ALA A O 1
ATOM 2334 N N . GLY A 1 297 ? 10.588 -2.395 15.753 1.00 73.31 297 GLY A N 1
ATOM 2335 C CA . GLY A 1 297 ? 10.731 -1.510 16.911 1.00 73.31 297 GLY A CA 1
ATOM 2336 C C . GLY A 1 297 ? 12.046 -0.720 16.908 1.00 73.31 297 GLY A C 1
ATOM 2337 O O . GLY A 1 297 ? 12.901 -0.902 16.046 1.00 73.31 297 GLY A O 1
ATOM 2338 N N . ALA A 1 298 ? 12.197 0.200 17.867 1.00 63.22 298 ALA A N 1
ATOM 2339 C CA . ALA A 1 298 ? 13.357 1.099 17.952 1.00 63.22 298 ALA A CA 1
ATOM 2340 C C . ALA A 1 298 ? 14.662 0.396 18.376 1.00 63.22 298 ALA A C 1
ATOM 2342 O O . ALA A 1 298 ? 15.743 0.904 18.085 1.00 63.22 298 ALA A O 1
ATOM 2343 N N . ASP A 1 299 ? 14.549 -0.760 19.037 1.00 55.78 299 ASP A N 1
ATOM 2344 C CA . ASP A 1 299 ? 15.679 -1.519 19.590 1.00 55.78 299 ASP A CA 1
ATOM 2345 C C . ASP A 1 299 ? 16.343 -2.453 18.568 1.00 55.78 299 ASP A C 1
ATOM 2347 O O . ASP A 1 299 ? 17.433 -2.970 18.816 1.00 55.78 299 ASP A O 1
ATOM 2351 N N . VAL A 1 300 ? 15.707 -2.680 17.415 1.00 53.25 300 VAL A N 1
ATOM 2352 C CA . VAL A 1 300 ? 16.336 -3.399 16.308 1.00 53.25 300 VAL A CA 1
ATOM 2353 C C . VAL A 1 300 ? 17.080 -2.369 15.479 1.00 53.25 300 VAL A C 1
ATOM 2355 O O . VAL A 1 300 ? 16.473 -1.487 14.870 1.00 53.25 300 VAL A O 1
ATOM 2358 N N . GLU A 1 301 ? 18.405 -2.483 15.481 1.00 55.88 301 GLU A N 1
ATOM 2359 C CA . GLU A 1 301 ? 19.307 -1.747 14.604 1.00 55.88 301 GLU A CA 1
ATOM 2360 C C . GLU A 1 301 ? 18.893 -2.037 13.156 1.00 55.88 301 GLU A C 1
ATOM 2362 O O . GLU A 1 301 ? 19.275 -3.036 12.552 1.00 55.88 301 GLU A O 1
ATOM 2367 N N . TRP A 1 302 ? 17.981 -1.217 12.636 1.00 68.75 302 TRP A N 1
ATOM 2368 C CA . TRP A 1 302 ? 17.489 -1.354 11.279 1.00 68.75 302 TRP A CA 1
ATOM 2369 C C . TRP A 1 302 ? 18.680 -1.157 10.351 1.00 68.75 302 TRP A C 1
ATOM 2371 O O . TRP A 1 302 ? 19.207 -0.052 10.236 1.00 68.75 302 TRP A O 1
ATOM 2381 N N . GLU A 1 303 ? 19.110 -2.257 9.736 1.00 67.56 303 GLU A N 1
ATOM 2382 C CA . GLU A 1 303 ? 20.427 -2.401 9.113 1.00 67.56 303 GLU A CA 1
ATOM 2383 C C . GLU A 1 303 ? 20.677 -1.372 7.999 1.00 67.56 303 GLU A C 1
ATOM 2385 O O . GLU A 1 303 ? 21.819 -1.010 7.723 1.00 67.56 303 GLU A O 1
ATOM 2390 N N . LEU A 1 304 ? 19.617 -0.848 7.371 1.00 77.75 304 LEU A N 1
ATOM 2391 C CA . LEU A 1 304 ? 19.763 0.166 6.333 1.00 77.75 304 LEU A CA 1
ATOM 2392 C C . LEU A 1 304 ? 20.227 1.496 6.916 1.00 77.75 304 LEU A C 1
ATOM 2394 O O . LEU A 1 304 ? 19.524 2.154 7.693 1.00 77.75 304 LEU A O 1
ATOM 2398 N N . ALA A 1 305 ? 21.374 1.953 6.421 1.00 74.44 305 ALA A N 1
ATOM 2399 C CA . ALA A 1 305 ? 21.910 3.258 6.744 1.00 74.44 305 ALA A CA 1
ATOM 2400 C C . ALA A 1 305 ? 20.870 4.359 6.472 1.00 74.44 305 ALA A C 1
ATOM 2402 O O . ALA A 1 305 ? 20.222 4.406 5.422 1.00 74.44 305 ALA A O 1
ATOM 2403 N N . LYS A 1 306 ? 20.763 5.321 7.400 1.00 81.88 306 LYS A N 1
ATOM 2404 C CA . LYS A 1 306 ? 19.895 6.509 7.273 1.00 81.88 306 LYS A CA 1
ATOM 2405 C C . LYS A 1 306 ? 20.033 7.193 5.903 1.00 81.88 306 LYS A C 1
ATOM 2407 O O . LYS A 1 306 ? 19.036 7.630 5.330 1.00 81.88 306 LYS A O 1
ATOM 2412 N N . ARG A 1 307 ? 21.256 7.226 5.362 1.00 83.25 307 ARG A N 1
ATOM 2413 C CA . ARG A 1 307 ? 21.586 7.784 4.044 1.00 83.25 307 ARG A CA 1
ATOM 2414 C C . ARG A 1 307 ? 20.830 7.103 2.899 1.00 83.25 307 ARG A C 1
ATOM 2416 O O . ARG A 1 307 ? 20.367 7.789 1.991 1.00 83.25 307 ARG A O 1
ATOM 2423 N N . ASP A 1 308 ? 20.676 5.782 2.930 1.00 86.69 308 ASP A N 1
ATOM 2424 C CA . ASP A 1 308 ? 19.982 5.049 1.867 1.00 86.69 308 ASP A CA 1
ATOM 2425 C C . ASP A 1 308 ? 18.472 5.284 1.913 1.00 86.69 308 ASP A C 1
ATOM 2427 O O . ASP A 1 308 ? 17.842 5.457 0.868 1.00 86.69 308 ASP A O 1
ATOM 2431 N N . LEU A 1 309 ? 17.903 5.435 3.113 1.00 87.31 309 LEU A N 1
ATOM 2432 C CA . LEU A 1 309 ? 16.507 5.850 3.279 1.00 87.31 309 LEU A CA 1
ATOM 2433 C C . LEU A 1 309 ? 16.263 7.284 2.774 1.00 87.31 309 LEU A C 1
ATOM 2435 O O . LEU A 1 309 ? 15.246 7.555 2.136 1.00 87.31 309 LEU A O 1
ATOM 2439 N N . GLU A 1 310 ? 17.186 8.217 3.017 1.00 89.75 310 GLU A N 1
ATOM 2440 C CA . GLU A 1 310 ? 17.102 9.591 2.492 1.00 89.75 310 GLU A CA 1
ATOM 2441 C C . GLU A 1 310 ? 17.208 9.639 0.962 1.00 89.75 310 GLU A C 1
ATOM 2443 O O . GLU A 1 310 ? 16.474 10.387 0.300 1.00 89.75 310 GLU A O 1
ATOM 2448 N N . ARG A 1 311 ? 18.068 8.799 0.378 1.00 91.31 311 ARG A N 1
ATOM 2449 C CA . ARG A 1 311 ? 18.155 8.627 -1.076 1.00 91.31 311 ARG A CA 1
ATOM 2450 C C . ARG A 1 311 ? 16.865 8.056 -1.651 1.00 91.31 311 ARG A C 1
ATOM 2452 O O . ARG A 1 311 ? 16.374 8.602 -2.636 1.00 91.31 311 ARG A O 1
ATOM 2459 N N . LEU A 1 312 ? 16.280 7.033 -1.028 1.00 92.94 312 LEU A N 1
ATOM 2460 C CA . LEU A 1 312 ? 14.994 6.475 -1.449 1.00 92.94 312 LEU A CA 1
ATOM 2461 C C . LEU A 1 312 ? 13.880 7.533 -1.421 1.00 92.94 312 LEU A C 1
ATOM 2463 O O . LEU A 1 312 ? 13.157 7.688 -2.403 1.00 92.94 312 LEU A O 1
ATOM 2467 N N . ARG A 1 313 ? 13.782 8.327 -0.346 1.00 93.81 313 ARG A N 1
ATOM 2468 C CA . ARG A 1 313 ? 12.831 9.455 -0.263 1.00 93.81 313 ARG A CA 1
ATOM 2469 C C . ARG A 1 313 ? 13.040 10.459 -1.397 1.00 93.81 313 ARG A C 1
ATOM 2471 O O . ARG A 1 313 ? 12.076 10.926 -1.999 1.00 93.81 313 ARG A O 1
ATOM 2478 N N . SER A 1 314 ? 14.297 10.774 -1.707 1.00 94.62 314 SER A N 1
ATOM 2479 C CA . SER A 1 314 ? 14.646 11.680 -2.805 1.00 94.62 314 SER A CA 1
ATOM 2480 C C . SER A 1 314 ? 14.253 11.107 -4.170 1.00 94.62 314 SER A C 1
ATOM 2482 O O . SER A 1 314 ? 13.727 11.843 -5.003 1.00 94.62 314 SER A O 1
ATOM 2484 N N . ARG A 1 315 ? 14.438 9.796 -4.384 1.00 95.12 315 ARG A N 1
ATOM 2485 C CA . ARG A 1 315 ? 14.006 9.091 -5.602 1.00 95.12 315 ARG A CA 1
ATOM 2486 C C . ARG A 1 315 ? 12.487 9.075 -5.744 1.00 95.12 315 ARG A C 1
ATOM 2488 O O . ARG A 1 315 ? 12.002 9.384 -6.826 1.00 95.12 315 ARG A O 1
ATOM 2495 N N . LEU A 1 316 ? 11.745 8.812 -4.666 1.00 96.25 316 LEU A N 1
ATOM 2496 C CA . LEU A 1 316 ? 10.281 8.886 -4.686 1.00 96.25 316 LEU A CA 1
ATOM 2497 C C . LEU A 1 316 ? 9.794 10.299 -5.030 1.00 96.25 316 LEU A C 1
ATOM 2499 O O . LEU A 1 316 ? 8.908 10.451 -5.867 1.00 96.25 316 LEU A O 1
ATOM 2503 N N . ARG A 1 317 ? 10.388 11.337 -4.428 1.00 96.94 317 ARG A N 1
ATOM 2504 C CA . ARG A 1 317 ? 10.047 12.733 -4.736 1.00 96.94 317 ARG A CA 1
ATOM 2505 C C . ARG A 1 317 ? 10.263 13.051 -6.216 1.00 96.94 317 ARG A C 1
ATOM 2507 O O . ARG A 1 317 ? 9.361 13.583 -6.852 1.00 96.94 317 ARG A O 1
ATOM 2514 N N . LEU A 1 318 ? 11.416 12.675 -6.770 1.00 96.44 318 LEU A N 1
ATOM 2515 C CA . LEU A 1 318 ? 11.705 12.874 -8.190 1.00 96.44 318 LEU A CA 1
ATOM 2516 C C . LEU A 1 318 ? 10.730 12.092 -9.084 1.00 96.44 318 LEU A C 1
ATOM 2518 O O . LEU A 1 318 ? 10.197 12.652 -10.037 1.00 96.44 318 LEU A O 1
ATOM 2522 N N . ALA A 1 319 ? 10.459 10.823 -8.765 1.00 96.25 319 ALA A N 1
ATOM 2523 C CA . ALA A 1 319 ? 9.501 10.004 -9.504 1.00 96.25 319 ALA A CA 1
ATOM 2524 C C . ALA A 1 319 ? 8.097 10.626 -9.490 1.00 96.25 319 ALA A C 1
ATOM 2526 O O . ALA A 1 319 ? 7.442 10.668 -10.527 1.00 96.25 319 ALA A O 1
ATOM 2527 N N . LYS A 1 320 ? 7.672 11.189 -8.351 1.00 96.25 320 LYS A N 1
ATOM 2528 C CA . LYS A 1 320 ? 6.417 11.936 -8.237 1.00 96.25 320 LYS A CA 1
ATOM 2529 C C . LYS A 1 320 ? 6.400 13.166 -9.142 1.00 96.25 320 LYS A C 1
ATOM 2531 O O . LYS A 1 320 ? 5.429 13.373 -9.853 1.00 96.25 320 LYS A O 1
ATOM 2536 N N . GLU A 1 321 ? 7.457 13.977 -9.122 1.00 96.00 321 GLU A N 1
ATOM 2537 C CA . GLU A 1 321 ? 7.551 15.178 -9.962 1.00 96.00 321 GLU A CA 1
ATOM 2538 C C . GLU A 1 321 ? 7.495 14.831 -11.459 1.00 96.00 321 GLU A C 1
ATOM 2540 O O . GLU A 1 321 ? 6.846 15.531 -12.236 1.00 96.00 321 GLU A O 1
ATOM 2545 N N . VAL A 1 322 ? 8.156 13.744 -11.874 1.00 94.69 322 VAL A N 1
ATOM 2546 C CA . VAL A 1 322 ? 8.095 13.243 -13.257 1.00 94.69 322 VAL A CA 1
ATOM 2547 C C . VAL A 1 322 ? 6.688 12.738 -13.582 1.00 94.69 322 VAL A C 1
ATOM 2549 O O . VAL A 1 322 ? 6.138 13.119 -14.612 1.00 94.69 322 VAL A O 1
ATOM 2552 N N . PHE A 1 323 ? 6.077 11.956 -12.691 1.00 94.00 323 PHE A N 1
ATOM 2553 C CA . PHE A 1 323 ? 4.711 11.463 -12.850 1.00 94.00 323 PHE A CA 1
ATOM 2554 C C . PHE A 1 323 ? 3.680 12.597 -12.947 1.00 94.00 323 PHE A C 1
ATOM 2556 O O . PHE A 1 323 ? 2.849 12.585 -13.849 1.00 94.00 323 PHE A O 1
ATOM 2563 N N . ASP A 1 324 ? 3.755 13.611 -12.082 1.00 92.81 324 ASP A N 1
ATOM 2564 C CA . ASP A 1 324 ? 2.842 14.760 -12.088 1.00 92.81 324 ASP A CA 1
ATOM 2565 C C . ASP A 1 324 ? 2.950 15.580 -13.388 1.00 92.81 324 ASP A C 1
ATOM 2567 O O . ASP A 1 324 ? 1.952 16.114 -13.873 1.00 92.81 324 ASP A O 1
ATOM 2571 N N . ARG A 1 325 ? 4.147 15.674 -13.984 1.00 91.38 325 ARG A N 1
ATOM 2572 C CA . ARG A 1 325 ? 4.315 16.282 -15.314 1.00 91.38 325 ARG A CA 1
ATOM 2573 C C . ARG A 1 325 ? 3.722 15.402 -16.408 1.00 91.38 325 ARG A C 1
ATOM 2575 O O . ARG A 1 325 ? 3.036 15.904 -17.292 1.00 91.38 325 ARG A O 1
ATOM 2582 N N . GLN A 1 326 ? 3.968 14.099 -16.343 1.00 89.62 326 GLN A N 1
ATOM 2583 C CA . GLN A 1 326 ? 3.527 13.168 -17.373 1.00 89.62 326 GLN A CA 1
ATOM 2584 C C . GLN A 1 326 ? 2.004 12.989 -17.382 1.00 89.62 326 GLN A C 1
ATOM 2586 O O . GLN A 1 326 ? 1.395 12.932 -18.447 1.00 89.62 326 GLN A O 1
ATOM 2591 N N . ILE A 1 327 ? 1.366 12.958 -16.210 1.00 86.12 327 ILE A N 1
ATOM 2592 C CA . ILE A 1 327 ? -0.088 12.822 -16.107 1.00 86.12 327 ILE A CA 1
ATOM 2593 C C . ILE A 1 327 ? -0.820 14.038 -16.674 1.00 86.12 327 ILE A C 1
ATOM 2595 O O . ILE A 1 327 ? -1.911 13.891 -17.220 1.00 86.12 327 ILE A O 1
ATOM 2599 N N . TRP A 1 328 ? -0.214 15.226 -16.585 1.00 83.75 328 TRP A N 1
ATOM 2600 C CA . TRP A 1 328 ? -0.726 16.423 -17.244 1.00 83.75 328 TRP A CA 1
ATOM 2601 C C . TRP A 1 328 ? -0.755 16.233 -18.765 1.00 83.75 328 TRP A C 1
ATOM 2603 O O . TRP A 1 328 ? -1.801 16.408 -19.384 1.00 83.75 328 TRP A O 1
ATOM 2613 N N . VAL A 1 329 ? 0.357 15.767 -19.346 1.00 83.00 329 VAL A N 1
ATOM 2614 C CA . VAL A 1 329 ? 0.465 15.469 -20.786 1.00 83.00 329 VAL A CA 1
ATOM 2615 C C . VAL A 1 329 ? -0.533 14.389 -21.211 1.00 83.00 329 VAL A C 1
ATOM 2617 O O . VAL A 1 329 ? -1.188 14.518 -22.241 1.00 83.00 329 VAL A O 1
ATOM 2620 N N . TRP A 1 330 ? -0.699 13.330 -20.412 1.00 80.69 330 TRP A N 1
ATOM 2621 C CA . TRP A 1 330 ? -1.693 12.293 -20.695 1.00 80.69 330 TRP A CA 1
ATOM 2622 C C . TRP A 1 330 ? -3.130 12.817 -20.641 1.00 80.69 330 TRP A C 1
ATOM 2624 O O . TRP A 1 330 ? -3.948 12.397 -21.457 1.00 80.69 330 TRP A O 1
ATOM 2634 N N . GLY A 1 331 ? -3.436 13.720 -19.706 1.00 74.81 331 GLY A N 1
ATOM 2635 C CA . GLY A 1 331 ? -4.767 14.305 -19.548 1.00 74.81 331 GLY A CA 1
ATOM 2636 C C . GLY A 1 331 ? -5.179 15.218 -20.701 1.00 74.81 331 GLY A C 1
ATOM 2637 O O . GLY A 1 331 ? -6.354 15.247 -21.048 1.00 74.81 331 GLY A O 1
ATOM 2638 N N . GLU A 1 332 ? -4.228 15.902 -21.340 1.00 70.88 332 GLU A N 1
ATOM 2639 C CA . GLU A 1 332 ? -4.4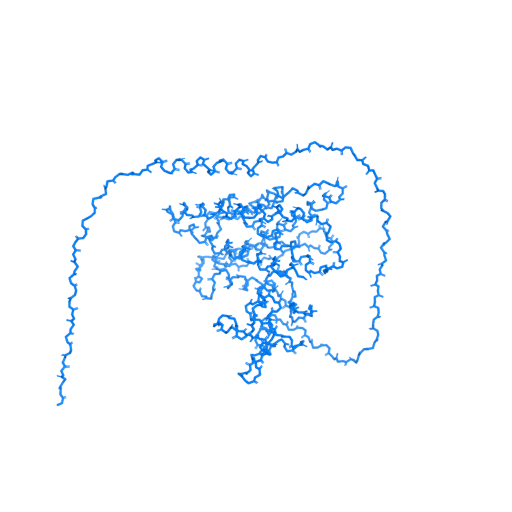89 16.680 -22.561 1.00 70.88 332 GLU A CA 1
ATOM 2640 C C . GLU A 1 332 ? -4.812 15.784 -23.771 1.00 70.88 332 GLU A C 1
ATOM 2642 O O . GLU A 1 332 ? -5.486 16.224 -24.699 1.00 70.88 332 GLU A O 1
ATOM 2647 N N . GLN A 1 333 ? -4.352 14.527 -23.764 1.00 65.81 333 GLN A N 1
ATOM 2648 C CA . GLN A 1 333 ? -4.453 13.613 -24.906 1.00 65.81 333 GLN A CA 1
ATOM 2649 C C . GLN A 1 333 ? -5.571 12.567 -24.781 1.00 65.81 333 GLN A C 1
ATOM 2651 O O . GLN A 1 333 ? -6.055 12.099 -25.807 1.00 65.81 333 GLN A O 1
ATOM 2656 N N . ASN A 1 334 ? -5.964 12.153 -23.569 1.00 60.62 334 ASN A N 1
ATOM 2657 C CA . ASN A 1 334 ? -6.984 11.118 -23.355 1.00 60.62 334 ASN A CA 1
ATOM 2658 C C . ASN A 1 334 ? -7.551 11.119 -21.920 1.00 60.62 334 ASN A C 1
ATOM 2660 O O . ASN A 1 334 ? -6.819 10.882 -20.957 1.00 60.62 334 ASN A O 1
ATOM 2664 N N . ASP A 1 335 ? -8.879 11.221 -21.781 1.00 62.91 335 ASP A N 1
ATOM 2665 C CA . ASP A 1 335 ? -9.585 11.152 -20.484 1.00 62.91 335 ASP A CA 1
ATOM 2666 C C . ASP A 1 335 ? -9.434 9.784 -19.783 1.00 62.91 335 ASP A C 1
ATOM 2668 O O . ASP A 1 335 ? -9.550 9.657 -18.570 1.00 62.91 335 ASP A O 1
ATOM 2672 N N . VAL A 1 336 ? -9.088 8.729 -20.522 1.00 56.47 336 VAL A N 1
ATOM 2673 C CA . VAL A 1 336 ? -8.886 7.390 -19.949 1.00 56.47 336 VAL A CA 1
ATOM 2674 C C . VAL A 1 336 ? -7.629 7.322 -19.070 1.00 56.47 336 VAL A C 1
ATOM 2676 O O . VAL A 1 336 ? -7.655 6.697 -18.011 1.00 56.47 336 VAL A O 1
ATOM 2679 N N . ARG A 1 337 ? -6.541 8.011 -19.446 1.00 60.41 337 ARG A N 1
ATOM 2680 C CA . ARG A 1 337 ? -5.249 7.938 -18.733 1.00 60.41 337 ARG A CA 1
ATOM 2681 C C . ARG A 1 337 ? -5.199 8.790 -17.462 1.00 60.41 337 ARG A C 1
ATOM 2683 O O . ARG A 1 337 ? -4.313 8.595 -16.630 1.00 60.41 337 ARG A O 1
ATOM 2690 N N . THR A 1 338 ? -6.165 9.687 -17.253 1.00 63.28 338 THR A N 1
ATOM 2691 C CA . THR A 1 338 ? -6.283 10.465 -16.006 1.00 63.28 338 THR A CA 1
ATOM 2692 C C . THR A 1 338 ? -6.693 9.595 -14.817 1.00 63.28 338 THR A C 1
ATOM 2694 O O . THR A 1 338 ? -6.462 9.978 -13.669 1.00 63.28 338 THR A O 1
ATOM 2697 N N . ARG A 1 339 ? -7.237 8.393 -15.053 1.00 74.69 339 ARG A N 1
ATOM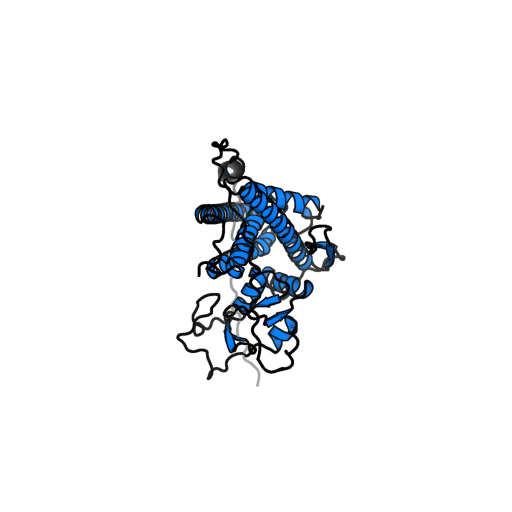 2698 C CA . ARG A 1 339 ? -7.712 7.500 -13.988 1.00 74.69 339 ARG A CA 1
ATOM 2699 C C . ARG A 1 339 ? -6.599 6.725 -13.276 1.00 74.69 339 ARG A C 1
ATOM 2701 O O . ARG A 1 339 ? -6.755 6.414 -12.096 1.00 74.69 339 ARG A O 1
ATOM 2708 N N . GLY A 1 340 ? -5.429 6.541 -13.896 1.00 83.25 340 GLY A N 1
ATOM 2709 C CA . GLY A 1 340 ? -4.229 6.056 -13.194 1.00 83.25 340 GLY A CA 1
ATOM 2710 C C . GLY A 1 340 ? -3.823 6.938 -12.003 1.00 83.25 340 GLY A C 1
ATOM 2711 O O . GLY A 1 340 ? -3.169 6.481 -11.063 1.00 83.25 340 GLY A O 1
ATOM 2712 N N . ARG A 1 341 ? -4.297 8.194 -11.969 1.00 89.44 341 ARG A N 1
ATOM 2713 C CA . ARG A 1 341 ? -4.110 9.115 -10.843 1.00 89.44 341 ARG A CA 1
ATOM 2714 C C . ARG A 1 341 ? -4.630 8.568 -9.522 1.00 89.44 341 ARG A C 1
ATOM 2716 O O . ARG A 1 341 ? -4.032 8.884 -8.499 1.00 89.44 341 ARG A O 1
ATOM 2723 N N . TYR A 1 342 ? -5.730 7.814 -9.516 1.00 91.31 342 TYR A N 1
ATOM 2724 C CA . TYR A 1 342 ? -6.329 7.314 -8.274 1.00 91.31 342 TYR A CA 1
ATOM 2725 C C . TYR A 1 342 ? -5.383 6.341 -7.573 1.00 91.31 342 TYR A C 1
ATOM 2727 O O . TYR A 1 342 ? -4.998 6.578 -6.428 1.00 91.31 342 TYR A O 1
ATOM 2735 N N . ILE A 1 343 ? -4.914 5.331 -8.310 1.00 93.50 343 ILE A N 1
ATOM 2736 C CA . ILE A 1 343 ? -3.935 4.349 -7.835 1.00 93.50 343 ILE A CA 1
ATOM 2737 C C . ILE A 1 343 ? -2.635 5.043 -7.414 1.00 93.50 343 ILE A C 1
ATOM 2739 O O . ILE A 1 343 ? -2.138 4.824 -6.313 1.00 93.50 343 ILE A O 1
ATOM 2743 N N . ALA A 1 344 ? -2.105 5.926 -8.261 1.00 94.44 344 ALA A N 1
ATOM 2744 C CA . ALA A 1 344 ? -0.853 6.629 -7.997 1.00 94.44 344 ALA A CA 1
ATOM 2745 C C . ALA A 1 344 ? -0.934 7.535 -6.753 1.00 94.44 344 ALA A C 1
ATOM 2747 O O . ALA A 1 344 ? -0.028 7.553 -5.914 1.00 94.44 344 ALA A O 1
ATOM 2748 N N . LYS A 1 345 ? -2.040 8.273 -6.599 1.00 94.88 345 LYS A N 1
ATOM 2749 C CA . LYS A 1 345 ? -2.300 9.126 -5.434 1.00 94.88 345 LYS A CA 1
ATOM 2750 C C . LYS A 1 345 ? -2.414 8.295 -4.161 1.00 94.88 345 LYS A C 1
ATOM 2752 O O . LYS A 1 345 ? -1.848 8.698 -3.146 1.00 94.88 345 LYS A O 1
ATOM 2757 N N . ASP A 1 346 ? -3.136 7.179 -4.207 1.00 95.56 346 ASP A N 1
ATOM 2758 C CA . ASP A 1 346 ? -3.299 6.288 -3.061 1.00 95.56 346 ASP A CA 1
ATOM 2759 C C . ASP A 1 346 ? -1.967 5.646 -2.650 1.00 95.56 346 ASP A C 1
ATOM 2761 O O . ASP A 1 346 ? -1.567 5.789 -1.495 1.00 95.56 346 ASP A O 1
ATOM 2765 N N . ALA A 1 347 ? -1.219 5.067 -3.598 1.00 96.50 347 ALA A N 1
ATOM 2766 C CA . ALA A 1 347 ? 0.091 4.459 -3.354 1.00 96.50 347 ALA A CA 1
ATOM 2767 C C . ALA A 1 347 ? 1.069 5.444 -2.690 1.00 96.50 347 ALA A C 1
ATOM 2769 O O . ALA A 1 347 ? 1.719 5.130 -1.690 1.00 96.50 347 ALA A O 1
ATOM 2770 N N . HIS A 1 348 ? 1.128 6.681 -3.184 1.00 97.06 348 HIS A N 1
ATOM 2771 C CA . HIS A 1 348 ? 1.940 7.719 -2.559 1.00 97.06 348 HIS A CA 1
ATOM 2772 C C . HIS A 1 348 ? 1.396 8.141 -1.189 1.00 97.06 348 HIS A C 1
ATOM 2774 O O . HIS A 1 348 ? 2.163 8.321 -0.243 1.00 97.06 348 HIS A O 1
ATOM 2780 N N . SER A 1 349 ? 0.076 8.303 -1.050 1.00 95.69 349 SER A N 1
ATOM 2781 C CA . SER A 1 349 ? -0.545 8.685 0.221 1.00 95.69 349 SER A CA 1
ATOM 2782 C C . SER A 1 349 ? -0.245 7.664 1.316 1.00 95.69 349 SER A C 1
ATOM 2784 O O . SER A 1 349 ? 0.200 8.053 2.399 1.00 95.69 349 SER A O 1
ATOM 2786 N N . ILE A 1 350 ? -0.415 6.370 1.032 1.00 95.19 350 ILE A N 1
ATOM 2787 C CA . ILE A 1 350 ? -0.150 5.308 2.000 1.00 95.19 350 ILE A CA 1
ATOM 2788 C C . ILE A 1 350 ? 1.340 5.231 2.343 1.00 95.19 350 ILE A C 1
ATOM 2790 O O . ILE A 1 350 ? 1.682 5.129 3.522 1.00 95.19 350 ILE A O 1
ATOM 2794 N N . ALA A 1 351 ? 2.237 5.390 1.365 1.00 95.81 351 ALA A N 1
ATOM 2795 C CA . ALA A 1 351 ? 3.679 5.426 1.600 1.00 95.81 351 ALA A CA 1
ATOM 2796 C C . ALA A 1 351 ? 4.077 6.573 2.545 1.00 95.81 351 ALA A C 1
ATOM 2798 O O . ALA A 1 351 ? 4.784 6.362 3.532 1.00 95.81 351 ALA A O 1
ATOM 2799 N N . MET A 1 352 ? 3.556 7.780 2.308 1.00 95.31 352 MET A N 1
ATOM 2800 C CA . MET A 1 352 ? 3.851 8.952 3.137 1.00 95.31 352 MET A CA 1
ATOM 2801 C C . MET A 1 352 ? 3.231 8.868 4.535 1.00 95.31 352 MET A C 1
ATOM 2803 O O . MET A 1 352 ? 3.864 9.275 5.511 1.00 95.31 352 MET A O 1
ATOM 2807 N N . LYS A 1 353 ? 2.023 8.307 4.669 1.00 92.50 353 LYS A N 1
ATOM 2808 C CA . LYS A 1 353 ? 1.408 8.036 5.980 1.00 92.50 353 LYS A CA 1
ATOM 2809 C C . LYS A 1 353 ? 2.225 7.012 6.772 1.00 92.50 353 LYS A C 1
ATOM 2811 O O . LYS A 1 353 ? 2.496 7.229 7.952 1.00 92.50 353 LYS A O 1
ATOM 2816 N N . THR A 1 354 ? 2.686 5.948 6.112 1.00 91.94 354 THR A N 1
ATOM 2817 C CA . THR A 1 354 ? 3.555 4.923 6.714 1.00 91.94 354 THR A CA 1
ATOM 2818 C C . THR A 1 354 ? 4.860 5.541 7.206 1.00 91.94 354 THR A C 1
ATOM 2820 O O . THR A 1 354 ? 5.235 5.367 8.366 1.00 91.94 354 THR A O 1
ATOM 2823 N N . LEU A 1 355 ? 5.497 6.361 6.367 1.00 90.88 355 LEU A N 1
ATOM 2824 C CA . LEU A 1 355 ? 6.704 7.108 6.702 1.00 90.88 355 LEU A CA 1
ATOM 2825 C C . LEU A 1 355 ? 6.526 7.981 7.949 1.00 90.88 355 LEU A C 1
ATOM 2827 O O . LEU A 1 355 ? 7.331 7.922 8.879 1.00 90.88 355 LEU A O 1
ATOM 2831 N N . ALA A 1 356 ? 5.466 8.793 7.964 1.00 88.69 356 ALA A N 1
ATOM 2832 C CA . ALA A 1 356 ? 5.146 9.672 9.084 1.00 88.69 356 ALA A CA 1
ATOM 2833 C C . ALA A 1 356 ? 4.847 8.884 10.367 1.00 88.69 356 ALA A C 1
ATOM 2835 O O . ALA A 1 356 ? 5.056 9.393 11.472 1.00 88.69 356 ALA A O 1
ATOM 2836 N N . SER A 1 357 ? 4.363 7.646 10.227 1.00 85.06 357 SER A N 1
ATOM 2837 C CA . SER A 1 357 ? 4.072 6.777 11.359 1.00 85.06 357 SER A CA 1
ATOM 2838 C C . SER A 1 357 ? 5.317 6.191 12.021 1.00 85.06 357 SER A C 1
ATOM 2840 O O . SER A 1 357 ? 5.361 6.149 13.249 1.00 85.06 357 SER A O 1
ATOM 2842 N N . ALA A 1 358 ? 6.322 5.839 11.214 1.00 83.69 358 ALA A N 1
ATOM 2843 C CA . ALA A 1 358 ? 7.537 5.131 11.614 1.00 83.69 358 ALA A CA 1
ATOM 2844 C C . ALA A 1 358 ? 8.732 6.040 11.961 1.00 83.69 358 ALA A C 1
ATOM 2846 O O . ALA A 1 358 ? 9.747 5.569 12.464 1.00 83.69 358 ALA A O 1
ATOM 2847 N N . GLY A 1 359 ? 8.657 7.347 11.685 1.00 69.38 359 GLY A N 1
ATOM 2848 C CA . GLY A 1 359 ? 9.642 8.336 12.155 1.00 69.38 359 GLY A CA 1
ATOM 2849 C C . GLY A 1 359 ? 9.520 8.680 13.646 1.00 69.38 359 GLY A C 1
ATOM 2850 O O . GLY A 1 359 ? 9.910 9.776 14.041 1.00 69.38 359 GLY A O 1
ATOM 2851 N N . ARG A 1 360 ? 8.907 7.797 14.432 1.00 57.75 360 ARG A N 1
ATOM 2852 C CA . ARG A 1 360 ? 8.529 7.947 15.838 1.00 57.75 360 ARG A CA 1
ATOM 2853 C C . ARG A 1 360 ? 8.930 6.687 16.574 1.00 57.75 360 ARG A C 1
ATOM 2855 O O . ARG A 1 360 ? 9.160 6.815 17.791 1.00 57.75 360 ARG A O 1
#

pLDDT: mean 77.44, std 21.81, range [29.56, 98.0]

Radius of gyration: 25.46 Å; chains: 1; bounding box: 98×60×70 Å

Sequence (360 aa):
MEQPEAQLPTHDNPPYSRSAQQEPSFAVQSRLSQIEHLQNNLSNVTLGTPRSSTSFAATSNRRASTRNSSQSFRRQNPAIPTQKIFLKSYLTHPLATKTPPSTLACPFCRAPFYLRNKTNQAVQIQRCSHYVHYECLIDHFRSRDSSVGLCPQCGDVVCTRSLAERLDTDREAIFGVGGFKSLDGVVEVFIPHTAQNGGVEIGDTILCASEEEVGTVLMRVLKFDVSQSLAGELQRWRSEGGEVSWGNITTSASRRFRSRGFPLLELRFVVDDDIFFNFLVFSEILRALYSERAEAGADVEWELAKRDLERLRSRLRLAKEVFDRQIWVWGEQNDVRTRGRYIAKDAHSIAMKTLASAGR

Foldseek 3Di:
DDDDDDDDDDDDDDDDDDDDDDDDPVVVVVVVVVLVVLVCVLVPDDDDDDDDDDDDDDDDDDDDDPDDDDDDDPPPPPPQAAPVCQLVPQKDQQDPVRQDPQPDAALQPRHGQVPDDVQQGWIAGNVVRDIHGPVSQLLQCLLLVDQFRADLPPRDTRHGYDPVNNLVSQLCQLPNDDDFDFDPAWDWDWQWDQDPVNDDTDTDIDTDGTLSSVLSSLLNNLLVLLVVLLVVQVVCCVVPPDARDLSSSLVRSLVVSVVVPDPQVVHLQHDPDSLLSQLLSLLSNLSNLLSVLSVCDPPPPSVDDPVNNVVSVVSNVSSVVSVVVVLVVVVVPDPSNVNNCSVSVSSNVSSVSSVVSRVD

InterPro domains:
  IPR001841 Zinc finger, RING-type [PS50089] (106-154)
  IPR013083 Zinc finger, RING/FYVE/PHD-type [G3DSA:3.30.40.10] (101-202)

Organism: NCBI:txid1303443

Secondary structure (DSSP, 8-state):
--PPPPPPPP-PPPP---------HHHHHHHHHHHHHHHHHHH----PPPPPPP-----------------------PPPPBHHHHHHHSEEPPPTTS---TT-B-TTT--BTTS--TT--EEEETTT--EEEHHHHHHHHHHH--SEEE-TTT--EEEE--HHHHHHHHHHHHH-SS---EEEEEEEEEEEEE-TTSSSEEEEEEEEEEHHHHHHHHHHHHHHHHHHHHHHHHHHHHHH-S---HHHHHHHHHHHHHHT---GGG-SS----HHHHHHHHHHHHHHHHHHHHHHH-TTS--SS-HHHHHHHHHHHHHHHHHHHHHHHHHHHH-TTGGGHHHHHHHHHHHHHHHHHHH--